Protein AF-A0AAV0EYS1-F1 (afdb_monomer_lite)

Structure (mmCIF, N/CA/C/O backbone):
data_AF-A0AAV0EYS1-F1
#
_entry.id   AF-A0AAV0EYS1-F1
#
loop_
_atom_site.group_PDB
_atom_site.id
_atom_site.type_symbol
_atom_site.label_atom_id
_atom_site.label_alt_id
_atom_site.label_comp_id
_atom_site.label_asym_id
_atom_site.label_entity_id
_atom_site.label_seq_id
_atom_site.pdbx_PDB_ins_code
_atom_site.Cartn_x
_atom_site.Cartn_y
_atom_site.Cartn_z
_atom_site.occupancy
_atom_site.B_iso_or_equiv
_atom_site.auth_seq_id
_atom_site.auth_comp_id
_atom_site.auth_asym_id
_atom_site.auth_atom_id
_atom_site.pdbx_PDB_model_num
ATOM 1 N N . MET A 1 1 ? 25.499 19.564 -16.207 1.00 37.22 1 MET A N 1
ATOM 2 C CA . MET A 1 1 ? 24.526 19.345 -15.116 1.00 37.22 1 MET A CA 1
ATOM 3 C C . MET A 1 1 ? 23.401 18.471 -15.652 1.00 37.22 1 MET A C 1
ATOM 5 O O . MET A 1 1 ? 22.593 18.957 -16.432 1.00 37.22 1 MET A O 1
ATOM 9 N N . SER A 1 2 ? 23.394 17.173 -15.346 1.00 47.28 2 SER A N 1
ATOM 10 C CA . SER A 1 2 ? 22.301 16.283 -15.751 1.00 47.28 2 SER A CA 1
ATOM 11 C C . SER A 1 2 ? 21.090 16.551 -14.855 1.00 47.28 2 SER A C 1
ATOM 13 O O . SER A 1 2 ? 21.107 16.285 -13.656 1.00 47.28 2 SER A O 1
ATOM 15 N N . SER A 1 3 ? 20.037 17.132 -15.429 1.00 49.97 3 SER A N 1
ATOM 16 C CA . SER A 1 3 ? 18.752 17.270 -14.746 1.00 49.97 3 SER A CA 1
ATOM 17 C C . SER A 1 3 ? 18.149 15.876 -14.585 1.00 49.97 3 SER A C 1
ATOM 19 O O . SER A 1 3 ? 17.716 15.258 -15.560 1.00 49.97 3 SER A O 1
ATOM 21 N N . GLN A 1 4 ? 18.178 15.343 -13.365 1.00 56.84 4 GLN A N 1
ATOM 22 C CA . GLN A 1 4 ? 17.524 14.082 -13.042 1.00 56.84 4 GLN A CA 1
ATOM 23 C C . GLN A 1 4 ? 16.011 14.311 -13.147 1.00 56.84 4 GLN A C 1
ATOM 25 O O . GLN A 1 4 ? 15.393 14.883 -12.247 1.00 56.84 4 GLN A O 1
ATOM 30 N N . LYS A 1 5 ? 15.419 13.927 -14.288 1.00 56.38 5 LYS A N 1
ATOM 31 C CA . LYS A 1 5 ? 13.968 13.992 -14.506 1.00 56.38 5 LYS A CA 1
ATOM 32 C C . LYS A 1 5 ? 13.283 13.265 -13.351 1.00 56.38 5 LYS A C 1
ATOM 34 O O . LYS A 1 5 ? 13.460 12.060 -13.178 1.00 56.38 5 LYS A O 1
ATOM 39 N N . ARG A 1 6 ? 12.509 14.001 -12.548 1.00 62.94 6 ARG A N 1
ATOM 40 C CA . ARG A 1 6 ? 11.627 13.399 -11.544 1.00 62.94 6 ARG A CA 1
ATOM 41 C C . ARG A 1 6 ? 10.667 12.467 -12.284 1.00 62.94 6 ARG A C 1
ATOM 43 O O . ARG A 1 6 ? 10.071 12.872 -13.281 1.00 62.94 6 ARG A O 1
ATOM 50 N N . GLY A 1 7 ? 10.570 11.218 -11.833 1.00 65.00 7 GLY A N 1
ATOM 51 C CA . GLY A 1 7 ? 9.620 10.264 -12.401 1.00 65.00 7 GLY A CA 1
ATOM 52 C C . GLY A 1 7 ? 8.186 10.784 -12.281 1.00 65.00 7 GLY A C 1
ATOM 53 O O . GLY A 1 7 ? 7.882 11.547 -11.364 1.00 65.00 7 GLY A O 1
ATOM 54 N N . SER A 1 8 ? 7.312 10.368 -13.202 1.00 78.75 8 SER A N 1
ATOM 55 C CA . SER A 1 8 ? 5.878 10.685 -13.146 1.00 78.75 8 SER A CA 1
ATOM 56 C C . SER A 1 8 ? 5.267 10.253 -11.805 1.00 78.75 8 SER A C 1
ATOM 58 O O . SER A 1 8 ? 5.756 9.315 -11.169 1.00 78.75 8 SER A O 1
ATOM 60 N N . ASN A 1 9 ? 4.184 10.894 -11.365 1.00 89.62 9 ASN A N 1
ATOM 61 C CA . ASN A 1 9 ? 3.463 10.443 -10.173 1.00 89.62 9 ASN A CA 1
ATOM 62 C C . ASN A 1 9 ? 2.926 9.018 -10.369 1.00 89.62 9 ASN A C 1
ATOM 64 O O . ASN A 1 9 ? 2.643 8.601 -11.488 1.00 89.62 9 ASN A O 1
ATOM 68 N N . TRP A 1 10 ? 2.823 8.263 -9.277 1.00 93.56 10 TRP A N 1
ATOM 69 C CA . TRP A 1 10 ? 2.205 6.937 -9.278 1.00 93.56 10 TRP A CA 1
ATOM 70 C C . TRP A 1 10 ? 0.688 7.066 -9.356 1.00 93.56 10 TRP A C 1
ATOM 72 O O . TRP A 1 10 ? 0.090 7.823 -8.586 1.00 93.56 10 TRP A O 1
ATOM 82 N N . SER A 1 11 ? 0.081 6.328 -10.277 1.00 93.69 11 SER A N 1
ATOM 83 C CA . SER A 1 11 ? -1.367 6.251 -10.439 1.00 93.69 11 SER A CA 1
ATOM 84 C C . SER A 1 11 ? -1.988 5.132 -9.599 1.00 93.69 11 SER A C 1
ATOM 86 O O . SER A 1 11 ? -1.318 4.193 -9.168 1.00 93.69 11 SER A O 1
ATOM 88 N N . TYR A 1 12 ? -3.307 5.212 -9.421 1.00 94.81 12 TYR A N 1
ATOM 89 C CA . TYR A 1 12 ? -4.105 4.165 -8.784 1.00 94.81 12 TYR A CA 1
ATOM 90 C C . TYR A 1 12 ? -3.887 2.789 -9.438 1.00 94.81 12 TYR A C 1
ATOM 92 O O . TYR A 1 12 ? -3.614 1.810 -8.749 1.00 94.81 12 TYR A O 1
ATOM 100 N N . ASN A 1 13 ? -3.946 2.723 -10.774 1.00 94.75 13 ASN A N 1
ATOM 101 C CA . ASN A 1 13 ? -3.781 1.468 -11.510 1.00 94.75 13 ASN A CA 1
ATOM 102 C C . ASN A 1 13 ? -2.369 0.894 -11.363 1.00 94.75 13 ASN A C 1
ATOM 104 O O . ASN A 1 13 ? -2.217 -0.316 -11.222 1.00 94.75 13 ASN A O 1
ATOM 108 N N . GLU A 1 14 ? -1.337 1.742 -11.338 1.00 95.56 14 GLU A N 1
ATOM 109 C CA . GLU A 1 14 ? 0.029 1.271 -11.092 1.00 95.56 14 GLU A CA 1
ATOM 110 C C . GLU A 1 14 ? 0.174 0.641 -9.706 1.00 95.56 14 GLU A C 1
ATOM 112 O O . GLU A 1 14 ? 0.779 -0.422 -9.589 1.00 95.56 14 GLU A O 1
ATOM 117 N N . ASP A 1 15 ? -0.408 1.245 -8.668 1.00 96.38 15 ASP A N 1
ATOM 118 C CA . ASP A 1 15 ? -0.397 0.658 -7.327 1.00 96.38 15 ASP A CA 1
ATOM 119 C C . ASP A 1 15 ? -1.140 -0.690 -7.300 1.00 96.38 15 ASP A C 1
ATOM 121 O O . ASP A 1 15 ? -0.654 -1.648 -6.702 1.00 96.38 15 ASP A O 1
ATOM 125 N N . VAL A 1 16 ? -2.284 -0.798 -7.991 1.00 96.06 16 VAL A N 1
ATOM 126 C CA . VAL A 1 16 ? -3.034 -2.060 -8.125 1.00 96.06 16 VAL A CA 1
ATOM 127 C C . VAL A 1 16 ? -2.189 -3.134 -8.814 1.00 96.06 16 VAL A C 1
ATOM 129 O O . VAL A 1 16 ? -2.105 -4.264 -8.325 1.00 96.06 16 VAL A O 1
ATOM 132 N N . PHE A 1 17 ? -1.539 -2.814 -9.934 1.00 96.19 17 PHE A N 1
ATOM 133 C CA . PHE A 1 17 ? -0.673 -3.765 -10.635 1.00 96.19 17 PHE A CA 1
ATOM 134 C C . PHE A 1 17 ? 0.530 -4.166 -9.791 1.00 96.19 17 PHE A C 1
ATOM 136 O O . PHE A 1 17 ? 0.890 -5.345 -9.772 1.00 96.19 17 PHE A O 1
ATOM 143 N N . LEU A 1 18 ? 1.118 -3.221 -9.062 1.00 96.56 18 LEU A N 1
ATOM 144 C CA . LEU A 1 18 ? 2.235 -3.468 -8.163 1.00 96.56 18 LEU A CA 1
ATOM 145 C C . LEU A 1 18 ? 1.839 -4.417 -7.027 1.00 96.56 18 LEU A C 1
ATOM 147 O O . LEU A 1 18 ? 2.477 -5.455 -6.862 1.00 96.56 18 LEU A O 1
ATOM 151 N N . CYS A 1 19 ? 0.765 -4.121 -6.292 1.00 96.88 19 CYS A N 1
ATOM 152 C CA . CYS A 1 19 ? 0.293 -4.972 -5.199 1.00 96.88 19 CYS A CA 1
ATOM 153 C C . CYS A 1 19 ? -0.050 -6.384 -5.684 1.00 96.88 19 CYS A C 1
ATOM 155 O O . CYS A 1 19 ? 0.408 -7.357 -5.091 1.00 96.88 19 CYS A O 1
ATOM 157 N N . ASN A 1 20 ? -0.769 -6.511 -6.803 1.00 95.50 20 ASN A N 1
ATOM 158 C CA . ASN A 1 20 ? -1.086 -7.820 -7.378 1.00 95.50 20 ASN A CA 1
ATOM 159 C C . ASN A 1 20 ? 0.166 -8.591 -7.808 1.00 95.50 20 ASN A C 1
ATOM 161 O O . ASN A 1 20 ? 0.233 -9.806 -7.631 1.00 95.50 20 ASN A O 1
ATOM 165 N N . SER A 1 21 ? 1.153 -7.908 -8.392 1.00 95.00 21 SER A N 1
ATOM 166 C CA . SER A 1 21 ? 2.406 -8.543 -8.812 1.00 95.00 21 SER A CA 1
ATOM 167 C C . SER A 1 21 ? 3.200 -9.034 -7.607 1.00 95.00 21 SER A C 1
ATOM 169 O O . SER A 1 21 ? 3.672 -10.166 -7.609 1.00 95.00 21 SER A O 1
ATOM 171 N N . TRP A 1 22 ? 3.284 -8.225 -6.550 1.00 94.81 22 TRP A N 1
ATOM 172 C CA . TRP A 1 22 ? 3.935 -8.624 -5.308 1.00 94.81 22 TRP A CA 1
ATOM 173 C C . TRP A 1 22 ? 3.258 -9.842 -4.670 1.00 94.81 22 TRP A C 1
ATOM 175 O O . TRP A 1 22 ? 3.954 -10.791 -4.327 1.00 94.81 22 TRP A O 1
ATOM 185 N N . VAL A 1 23 ? 1.921 -9.853 -4.568 1.00 93.75 23 VAL A N 1
ATOM 186 C CA . VAL A 1 23 ? 1.161 -10.991 -4.013 1.00 93.75 23 VAL A CA 1
ATOM 187 C C . VAL A 1 23 ? 1.372 -12.253 -4.848 1.00 93.75 23 VAL A C 1
ATOM 189 O O . VAL A 1 23 ? 1.685 -13.301 -4.297 1.00 93.75 23 VAL A O 1
ATOM 192 N N . SER A 1 24 ? 1.306 -12.145 -6.180 1.00 91.94 24 SER A N 1
ATOM 193 C CA . SER A 1 24 ? 1.508 -13.296 -7.074 1.00 91.94 24 SER A CA 1
ATOM 194 C C . SER A 1 24 ? 2.880 -13.950 -6.859 1.00 91.94 24 SER A C 1
ATOM 196 O O . SER A 1 24 ? 2.977 -15.168 -6.764 1.00 91.94 24 SER A O 1
ATOM 198 N N . ILE A 1 25 ? 3.945 -13.144 -6.750 1.00 90.88 25 ILE A N 1
ATOM 199 C CA . ILE A 1 25 ? 5.309 -13.655 -6.542 1.00 90.88 25 ILE A CA 1
ATOM 200 C C . ILE A 1 25 ? 5.537 -14.112 -5.096 1.00 90.88 25 ILE A C 1
ATOM 202 O O . ILE A 1 25 ? 6.323 -15.030 -4.865 1.00 90.88 25 ILE A O 1
ATOM 206 N N . SER A 1 26 ? 4.886 -13.487 -4.110 1.00 87.56 26 SER A N 1
ATOM 207 C CA . SER A 1 26 ? 5.031 -13.886 -2.708 1.00 87.56 26 SER A CA 1
ATOM 208 C C . SER A 1 26 ? 4.326 -15.209 -2.417 1.00 87.56 26 SER A C 1
ATOM 210 O O . SER A 1 26 ? 4.817 -15.981 -1.594 1.00 87.56 26 SER A O 1
ATOM 212 N N . GLU A 1 27 ? 3.214 -15.502 -3.091 1.00 86.06 27 GLU A N 1
ATOM 213 C CA . GLU A 1 27 ? 2.444 -16.740 -2.938 1.00 86.06 27 GLU A CA 1
ATOM 214 C C . GLU A 1 27 ? 2.974 -17.897 -3.786 1.00 86.06 27 GLU A C 1
ATOM 216 O O . GLU A 1 27 ? 2.791 -19.048 -3.389 1.00 86.06 27 GLU A O 1
ATOM 221 N N . ASP A 1 28 ? 3.692 -17.607 -4.874 1.00 81.94 28 ASP A N 1
ATOM 222 C CA . ASP A 1 28 ? 4.351 -18.612 -5.706 1.00 81.94 28 ASP A CA 1
ATOM 223 C C . ASP A 1 28 ? 5.242 -19.540 -4.850 1.00 81.94 28 ASP A C 1
ATOM 225 O O . ASP A 1 28 ? 6.195 -19.119 -4.191 1.00 81.94 28 ASP A O 1
ATOM 229 N N . GLY A 1 29 ? 4.904 -20.831 -4.821 1.00 62.78 29 GLY A N 1
ATOM 230 C CA . GLY A 1 29 ? 5.622 -21.864 -4.069 1.00 62.78 29 GLY A CA 1
ATOM 231 C C . GLY A 1 29 ? 7.017 -22.169 -4.624 1.00 62.78 29 GLY A C 1
ATOM 232 O O . GLY A 1 29 ? 7.794 -22.861 -3.969 1.00 62.78 29 GLY A O 1
ATOM 233 N N . ALA A 1 30 ? 7.373 -21.623 -5.793 1.00 56.94 30 ALA A N 1
ATOM 234 C CA . ALA A 1 30 ? 8.686 -21.798 -6.407 1.00 56.94 30 ALA A CA 1
ATOM 235 C C . ALA A 1 30 ? 9.837 -21.092 -5.655 1.00 56.94 30 ALA A C 1
ATOM 237 O O . ALA A 1 30 ? 11.003 -21.288 -5.997 1.00 56.94 30 ALA A O 1
ATOM 238 N N . VAL A 1 31 ? 9.561 -20.318 -4.593 1.00 54.53 31 VAL A N 1
ATOM 239 C CA . VAL A 1 31 ? 10.592 -19.673 -3.738 1.00 54.53 31 VAL A CA 1
ATOM 240 C C . VAL A 1 31 ? 11.303 -20.668 -2.798 1.00 54.53 31 VAL A C 1
ATOM 242 O O . VAL A 1 31 ? 11.966 -20.276 -1.845 1.00 54.53 31 VAL A O 1
ATOM 245 N N . GLY A 1 32 ? 11.199 -21.974 -3.051 1.00 48.72 32 GLY A N 1
ATOM 246 C CA . GLY A 1 32 ? 11.837 -22.994 -2.223 1.00 48.72 32 GLY A CA 1
ATOM 247 C C . GLY A 1 32 ? 13.355 -23.118 -2.382 1.00 48.72 32 GLY A C 1
ATOM 248 O O . GLY A 1 32 ? 13.986 -23.631 -1.466 1.00 48.72 32 GLY A O 1
ATOM 249 N N . ILE A 1 33 ? 13.961 -22.727 -3.515 1.00 53.56 33 ILE A N 1
ATOM 250 C CA . ILE A 1 33 ? 15.333 -23.202 -3.811 1.00 53.56 33 ILE A CA 1
ATOM 251 C C . ILE A 1 33 ? 16.299 -22.149 -4.359 1.00 53.56 33 ILE A C 1
ATOM 253 O O . ILE A 1 33 ? 17.504 -22.378 -4.287 1.00 53.56 33 ILE A O 1
ATOM 257 N N . ASN A 1 34 ? 15.875 -20.982 -4.860 1.00 47.09 34 ASN A N 1
ATOM 258 C CA . ASN A 1 34 ? 16.885 -20.082 -5.417 1.00 47.09 34 ASN A CA 1
ATOM 259 C C . ASN A 1 34 ? 16.573 -18.583 -5.360 1.00 47.09 34 ASN A C 1
ATOM 261 O O . ASN A 1 34 ? 15.579 -18.115 -5.910 1.00 47.09 34 ASN A O 1
ATOM 265 N N . GLN A 1 35 ? 17.571 -17.883 -4.810 1.00 51.72 35 GLN A N 1
ATOM 266 C CA . GLN A 1 35 ? 18.026 -16.521 -5.098 1.00 51.72 35 GLN A CA 1
ATOM 267 C C . GLN A 1 35 ? 17.660 -15.408 -4.101 1.00 51.72 35 GLN A C 1
ATOM 269 O O . GLN A 1 35 ? 16.533 -15.243 -3.645 1.00 51.72 35 GLN A O 1
ATOM 274 N N . ALA A 1 36 ? 18.696 -14.617 -3.798 1.00 61.62 36 ALA A N 1
ATOM 275 C CA . ALA A 1 36 ? 18.712 -13.427 -2.955 1.00 61.62 36 ALA A CA 1
ATOM 276 C C . ALA A 1 36 ? 17.563 -12.449 -3.266 1.00 61.62 36 ALA A C 1
ATOM 278 O O . ALA A 1 36 ? 17.008 -12.467 -4.364 1.00 61.62 36 ALA A O 1
ATOM 279 N N . GLY A 1 37 ? 17.242 -11.546 -2.329 1.00 62.06 37 GLY A N 1
ATOM 280 C CA . GLY A 1 37 ? 16.153 -10.561 -2.466 1.00 62.06 37 GLY A CA 1
ATOM 281 C C . GLY A 1 37 ? 16.178 -9.725 -3.759 1.00 62.06 37 GLY A C 1
ATOM 282 O O . GLY A 1 37 ? 15.129 -9.265 -4.208 1.00 62.06 37 GLY A O 1
ATOM 283 N N . ASP A 1 38 ? 17.341 -9.610 -4.405 1.00 68.06 38 ASP A N 1
ATOM 284 C CA . ASP A 1 38 ? 17.518 -9.003 -5.729 1.00 68.06 38 ASP A CA 1
ATOM 285 C C . ASP A 1 38 ? 16.706 -9.718 -6.835 1.00 68.06 38 ASP A C 1
ATOM 287 O O . ASP A 1 38 ? 16.088 -9.073 -7.687 1.00 68.06 38 ASP A O 1
ATOM 291 N N . SER A 1 39 ? 16.599 -11.049 -6.761 1.00 81.81 39 SER A N 1
ATOM 292 C CA . SER A 1 39 ? 15.798 -11.875 -7.677 1.00 81.81 39 SER A CA 1
ATOM 293 C C . SER A 1 39 ? 14.292 -11.733 -7.452 1.00 81.81 39 SER A C 1
ATOM 295 O O . SER A 1 39 ? 13.513 -11.752 -8.408 1.00 81.81 39 SER A O 1
ATOM 297 N N . PHE A 1 40 ? 13.859 -11.556 -6.197 1.00 88.25 40 PHE A N 1
ATOM 298 C CA . PHE A 1 40 ? 12.447 -11.399 -5.857 1.00 88.25 40 PHE A CA 1
ATOM 299 C C . PHE A 1 40 ? 11.895 -10.121 -6.485 1.00 88.25 40 PHE A C 1
ATOM 301 O O . PHE A 1 40 ? 10.928 -10.169 -7.246 1.00 88.25 40 PHE A O 1
ATOM 308 N N . TRP A 1 41 ? 12.556 -8.987 -6.239 1.00 92.31 41 TRP A N 1
ATOM 309 C CA . TRP A 1 41 ? 12.134 -7.707 -6.804 1.00 92.31 41 TRP A CA 1
ATOM 310 C C . TRP A 1 41 ? 12.269 -7.656 -8.320 1.00 92.31 41 TRP A C 1
ATOM 312 O O . TRP A 1 41 ? 11.455 -7.002 -8.968 1.00 92.31 41 TRP A O 1
ATOM 322 N N . SER A 1 42 ? 13.218 -8.395 -8.899 1.00 91.56 42 SER A N 1
ATOM 323 C CA . SER A 1 42 ? 13.309 -8.556 -10.354 1.00 91.56 42 SER A CA 1
ATOM 324 C C . SER A 1 42 ? 12.075 -9.263 -10.930 1.00 91.56 42 SER A C 1
ATOM 326 O O . SER A 1 42 ? 11.504 -8.789 -11.910 1.00 91.56 42 SER A O 1
ATOM 328 N N . ARG A 1 43 ? 11.582 -10.333 -10.287 1.00 92.00 43 ARG A N 1
ATOM 329 C CA . ARG A 1 43 ? 10.338 -11.010 -10.704 1.00 92.00 43 ARG A CA 1
ATOM 330 C C . ARG A 1 43 ? 9.099 -10.135 -10.515 1.00 92.00 43 ARG A C 1
ATOM 332 O O . ARG A 1 43 ? 8.257 -10.077 -11.410 1.00 92.00 43 ARG A O 1
ATOM 339 N N . VAL A 1 44 ? 9.000 -9.422 -9.390 1.00 93.62 44 VAL A N 1
ATOM 340 C CA . VAL A 1 44 ? 7.895 -8.475 -9.142 1.00 93.62 44 VAL A CA 1
ATOM 341 C C . VAL A 1 44 ? 7.891 -7.362 -10.187 1.00 93.62 44 VAL A C 1
ATOM 343 O O . VAL A 1 44 ? 6.837 -7.044 -10.733 1.00 93.62 44 VAL A O 1
ATOM 346 N N . HIS A 1 45 ? 9.057 -6.789 -10.493 1.00 94.56 45 HIS A N 1
ATOM 347 C CA . HIS A 1 45 ? 9.211 -5.743 -11.504 1.00 94.56 45 HIS A CA 1
ATOM 348 C C . HIS A 1 45 ? 8.849 -6.238 -12.905 1.00 94.56 45 HIS A C 1
ATOM 350 O O . HIS A 1 45 ? 8.092 -5.564 -13.597 1.00 94.56 45 HIS A O 1
ATOM 356 N N . MET A 1 46 ? 9.300 -7.432 -13.294 1.00 92.69 46 MET A N 1
ATOM 357 C CA . MET A 1 46 ? 8.948 -8.044 -14.578 1.00 92.69 46 MET A CA 1
ATOM 358 C C . MET A 1 46 ? 7.429 -8.218 -14.728 1.00 92.69 46 MET A C 1
ATOM 360 O O . MET A 1 46 ? 6.854 -7.790 -15.730 1.00 92.69 46 MET A O 1
ATOM 364 N N . LEU A 1 47 ? 6.765 -8.784 -13.713 1.00 93.69 47 LEU A N 1
ATOM 365 C CA . LEU A 1 47 ? 5.313 -8.981 -13.725 1.00 93.69 47 LEU A CA 1
ATOM 366 C C . LEU A 1 47 ? 4.547 -7.648 -13.696 1.00 93.69 47 LEU A C 1
ATOM 368 O O . LEU A 1 47 ? 3.532 -7.499 -14.377 1.00 93.69 47 LEU A O 1
ATOM 372 N N . PHE A 1 48 ? 5.056 -6.655 -12.961 1.00 95.00 48 PHE A N 1
ATOM 373 C CA . PHE A 1 48 ? 4.516 -5.297 -12.967 1.00 95.00 48 PHE A CA 1
ATOM 374 C C . PHE A 1 48 ? 4.588 -4.677 -14.365 1.00 95.00 48 PHE A C 1
ATOM 376 O O . PHE A 1 48 ? 3.576 -4.184 -14.852 1.00 95.00 48 PHE A O 1
ATOM 383 N N . CYS A 1 49 ? 5.745 -4.731 -15.031 1.00 92.62 49 CYS A N 1
ATOM 384 C CA . CYS A 1 49 ? 5.933 -4.172 -16.371 1.00 92.62 49 CYS A CA 1
ATOM 385 C C . CYS A 1 49 ? 5.001 -4.826 -17.398 1.00 92.62 49 CYS A C 1
ATOM 387 O O . CYS A 1 49 ? 4.401 -4.122 -18.209 1.00 92.62 49 CYS A O 1
ATOM 389 N N . GLN A 1 50 ? 4.814 -6.148 -17.314 1.00 91.25 50 GLN A N 1
ATOM 390 C CA . GLN A 1 50 ? 3.883 -6.883 -18.172 1.00 91.25 50 GLN A CA 1
ATOM 391 C C . GLN A 1 50 ? 2.436 -6.386 -18.019 1.00 91.25 50 GLN A C 1
ATOM 393 O O . GLN A 1 50 ? 1.717 -6.266 -19.008 1.00 91.25 50 GLN A O 1
ATOM 398 N N . LYS A 1 51 ? 2.005 -6.083 -16.788 1.00 88.62 51 LYS A N 1
ATOM 399 C CA . LYS A 1 51 ? 0.641 -5.610 -16.495 1.00 88.62 51 LYS A CA 1
ATOM 400 C C . LYS A 1 51 ? 0.456 -4.117 -16.761 1.00 88.62 51 LYS A C 1
ATOM 402 O O . LYS A 1 51 ? -0.601 -3.708 -17.229 1.00 88.62 51 LYS A O 1
ATOM 407 N N . ALA A 1 52 ? 1.467 -3.305 -16.459 1.00 85.50 52 ALA A N 1
ATOM 408 C CA . ALA A 1 52 ? 1.406 -1.858 -16.604 1.00 85.50 52 ALA A CA 1
ATOM 409 C C . ALA A 1 52 ? 1.422 -1.425 -18.076 1.00 85.50 52 ALA A C 1
ATOM 411 O O . ALA A 1 52 ? 0.783 -0.423 -18.375 1.00 85.50 52 ALA A O 1
ATOM 412 N N . ASN A 1 53 ? 2.108 -2.180 -18.953 1.00 74.31 53 ASN A N 1
ATOM 413 C CA . ASN A 1 53 ? 2.220 -2.114 -20.428 1.00 74.31 53 ASN A CA 1
ATOM 414 C C . ASN A 1 53 ? 2.564 -0.748 -21.079 1.00 74.31 53 ASN A C 1
ATOM 416 O O . ASN A 1 53 ? 3.146 -0.706 -22.155 1.00 74.31 53 ASN A O 1
ATOM 420 N N . THR A 1 54 ? 2.249 0.380 -20.448 1.00 72.44 54 THR A N 1
ATOM 421 C CA . THR A 1 54 ? 2.414 1.747 -20.958 1.00 72.44 54 THR A CA 1
ATOM 422 C C . THR A 1 54 ? 3.318 2.605 -20.075 1.00 72.44 54 THR A C 1
ATOM 424 O O . THR A 1 54 ? 3.786 3.653 -20.520 1.00 72.44 54 THR A O 1
ATOM 427 N N . VAL A 1 55 ? 3.599 2.179 -18.836 1.00 79.31 55 VAL A N 1
ATOM 428 C CA . VAL A 1 55 ? 4.410 2.950 -17.886 1.00 79.31 55 VAL A CA 1
ATOM 429 C C . VAL A 1 55 ? 5.734 2.257 -17.603 1.00 79.31 55 VAL A C 1
ATOM 431 O O . VAL A 1 55 ? 5.779 1.155 -17.060 1.00 79.31 55 VAL A O 1
ATOM 434 N N . VAL A 1 56 ? 6.830 2.945 -17.921 1.00 84.81 56 VAL A N 1
ATOM 435 C CA . VAL A 1 56 ? 8.186 2.481 -17.620 1.00 84.81 56 VAL A CA 1
ATOM 436 C C . VAL A 1 56 ? 8.586 2.966 -16.227 1.00 84.81 56 VAL A C 1
ATOM 438 O O . VAL A 1 56 ? 8.724 4.166 -15.981 1.00 84.81 56 VAL A O 1
ATOM 441 N N . ARG A 1 57 ? 8.793 2.025 -15.304 1.00 91.69 57 ARG A N 1
ATOM 442 C CA . ARG A 1 57 ? 9.356 2.267 -13.967 1.00 91.69 57 ARG A CA 1
ATOM 443 C C . ARG A 1 57 ? 10.639 1.468 -13.812 1.00 91.69 57 ARG A C 1
ATOM 445 O O . ARG A 1 57 ? 10.729 0.354 -14.320 1.00 91.69 57 ARG A O 1
ATOM 452 N N . THR A 1 58 ? 11.619 2.009 -13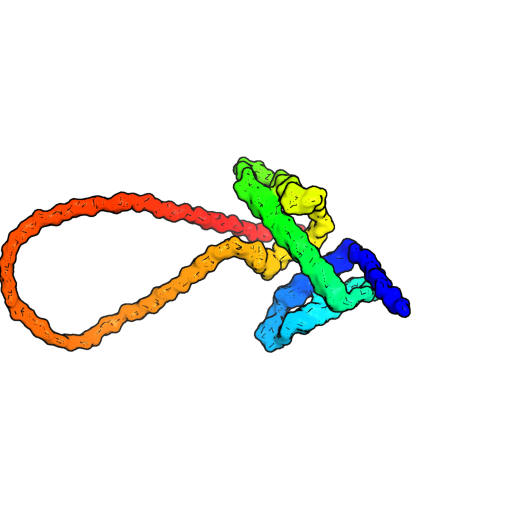.092 1.00 93.06 58 THR A N 1
ATOM 453 C CA . THR A 1 58 ? 12.783 1.213 -12.685 1.00 93.06 58 THR A CA 1
ATOM 454 C C . THR A 1 58 ? 12.386 0.243 -11.577 1.00 93.06 58 THR A C 1
ATOM 456 O O . THR A 1 58 ? 11.409 0.469 -10.853 1.00 93.06 58 THR A O 1
ATOM 459 N N . ARG A 1 59 ? 13.156 -0.830 -11.422 1.00 93.44 59 ARG A N 1
ATOM 460 C CA . ARG A 1 59 ? 12.951 -1.822 -10.365 1.00 93.44 59 ARG A CA 1
ATOM 461 C C . ARG A 1 59 ? 13.010 -1.185 -8.975 1.00 93.44 59 ARG A C 1
ATOM 463 O O . ARG A 1 59 ? 12.144 -1.435 -8.143 1.00 93.44 59 ARG A O 1
ATOM 470 N N . GLU A 1 60 ? 13.959 -0.277 -8.765 1.00 93.44 60 GLU A N 1
ATOM 471 C CA . GLU A 1 60 ? 14.157 0.451 -7.509 1.00 93.44 60 GLU A CA 1
ATOM 472 C C . GLU A 1 60 ? 12.965 1.369 -7.205 1.00 93.44 60 GLU A C 1
ATOM 474 O O . GLU A 1 60 ? 12.560 1.512 -6.050 1.00 93.44 60 GLU A O 1
ATOM 479 N N . ALA A 1 61 ? 12.359 1.972 -8.236 1.00 94.12 61 ALA A N 1
ATOM 480 C CA . ALA A 1 61 ? 11.157 2.782 -8.074 1.00 94.12 61 ALA A CA 1
ATOM 481 C C . ALA A 1 61 ? 9.953 1.922 -7.661 1.00 94.12 61 ALA A C 1
ATOM 483 O O . ALA A 1 61 ? 9.206 2.324 -6.769 1.00 94.12 61 ALA A O 1
ATOM 484 N N . VAL A 1 62 ? 9.786 0.746 -8.278 1.00 95.19 62 VAL A N 1
ATOM 485 C CA . VAL A 1 62 ? 8.736 -0.225 -7.929 1.00 95.19 62 VAL A CA 1
ATOM 486 C C . VAL A 1 62 ? 8.890 -0.708 -6.485 1.00 95.19 62 VAL A C 1
ATOM 488 O O . VAL A 1 62 ? 7.933 -0.648 -5.713 1.00 95.19 62 VAL A O 1
ATOM 491 N N . GLU A 1 63 ? 10.096 -1.114 -6.088 1.00 95.31 63 GLU A N 1
ATOM 492 C CA . GLU A 1 63 ? 10.380 -1.545 -4.717 1.00 95.31 63 GLU A CA 1
ATOM 493 C C . GLU A 1 63 ? 10.130 -0.418 -3.704 1.00 95.31 63 GLU A C 1
ATOM 495 O O . GLU A 1 63 ? 9.437 -0.610 -2.702 1.00 95.31 63 GLU A O 1
ATOM 500 N N . SER A 1 64 ? 10.664 0.778 -3.966 1.00 95.88 64 SER A N 1
ATOM 501 C CA . SER A 1 64 ? 10.487 1.945 -3.096 1.00 95.88 64 SER A CA 1
ATOM 502 C C . SER A 1 64 ? 9.009 2.302 -2.929 1.00 95.88 64 SER A C 1
ATOM 504 O O . SER A 1 64 ? 8.537 2.527 -1.811 1.00 95.88 64 SER A O 1
ATOM 506 N N . ARG A 1 65 ? 8.238 2.272 -4.024 1.00 96.62 65 ARG A N 1
ATOM 507 C CA . ARG A 1 65 ? 6.795 2.506 -3.976 1.00 96.62 65 ARG A CA 1
ATOM 508 C C . ARG A 1 65 ? 6.084 1.459 -3.132 1.00 96.62 65 ARG A C 1
ATOM 510 O O . ARG A 1 65 ? 5.270 1.832 -2.287 1.00 96.62 65 ARG A O 1
ATOM 517 N N . PHE A 1 66 ? 6.411 0.179 -3.311 1.00 96.81 66 PHE A N 1
ATOM 518 C CA . PHE A 1 66 ? 5.807 -0.879 -2.511 1.00 96.81 66 PHE A CA 1
ATOM 519 C C . PHE A 1 66 ? 6.117 -0.699 -1.025 1.00 96.81 66 PHE A C 1
ATOM 521 O O . PHE A 1 66 ? 5.208 -0.810 -0.213 1.00 96.81 66 PHE A O 1
ATOM 528 N N . LYS A 1 67 ? 7.354 -0.344 -0.646 1.00 96.06 67 LYS A N 1
ATOM 529 C CA . LYS A 1 67 ? 7.713 -0.070 0.761 1.00 96.06 67 LYS A CA 1
ATOM 530 C C . LYS A 1 67 ? 6.831 1.016 1.383 1.00 96.06 67 LYS A C 1
ATOM 532 O O . LYS A 1 67 ? 6.398 0.868 2.525 1.00 96.06 67 LYS A O 1
ATOM 537 N N . VAL A 1 68 ? 6.523 2.077 0.633 1.00 96.62 68 VAL A N 1
ATOM 538 C CA . VAL A 1 68 ? 5.611 3.142 1.083 1.00 96.62 68 VAL A CA 1
ATOM 539 C C . VAL A 1 68 ? 4.192 2.609 1.289 1.00 96.62 68 VAL A C 1
ATOM 541 O O . VAL A 1 68 ? 3.615 2.830 2.354 1.00 96.62 68 VAL A O 1
ATOM 544 N N . ILE A 1 69 ? 3.645 1.899 0.297 1.00 97.06 69 ILE A N 1
ATOM 545 C CA . ILE A 1 69 ? 2.302 1.302 0.367 1.00 97.06 69 ILE A CA 1
ATOM 546 C C . ILE A 1 69 ? 2.210 0.345 1.556 1.00 97.06 69 ILE A C 1
ATOM 548 O O . ILE A 1 69 ? 1.292 0.442 2.368 1.00 97.06 69 ILE A O 1
ATOM 552 N N . ASN A 1 70 ? 3.195 -0.541 1.675 1.00 95.56 70 ASN A N 1
ATOM 553 C CA . ASN A 1 70 ? 3.288 -1.555 2.708 1.00 95.56 70 ASN A CA 1
ATOM 554 C C . ASN A 1 70 ? 3.276 -0.927 4.101 1.00 95.56 70 ASN A C 1
ATOM 556 O O . ASN A 1 70 ? 2.436 -1.279 4.918 1.00 95.56 70 ASN A O 1
ATOM 560 N N . ASN A 1 71 ? 4.137 0.067 4.337 1.00 95.44 71 ASN A N 1
ATOM 561 C CA . ASN A 1 71 ? 4.182 0.783 5.608 1.00 95.44 71 ASN A CA 1
ATOM 562 C C . ASN A 1 71 ? 2.827 1.422 5.960 1.00 95.44 71 ASN A C 1
ATOM 564 O O . ASN A 1 71 ? 2.350 1.296 7.084 1.00 95.44 71 ASN A O 1
ATOM 568 N N . GLN A 1 72 ? 2.173 2.077 4.997 1.00 96.19 72 GLN A N 1
ATOM 569 C CA . GLN A 1 72 ? 0.856 2.679 5.218 1.00 96.19 72 GLN A CA 1
ATOM 570 C C . GLN A 1 72 ? -0.220 1.628 5.521 1.00 96.19 72 GLN A C 1
ATOM 572 O O . GLN A 1 72 ? -1.039 1.843 6.411 1.00 96.19 72 GLN A O 1
ATOM 577 N N . CYS A 1 73 ? -0.198 0.483 4.836 1.00 96.31 73 CYS A N 1
ATOM 578 C CA . CYS A 1 73 ? -1.120 -0.624 5.090 1.00 96.31 73 CYS A CA 1
ATOM 579 C C . CYS A 1 73 ? -0.874 -1.280 6.459 1.00 96.31 73 CYS A C 1
ATOM 581 O O . CYS A 1 73 ? -1.832 -1.627 7.145 1.00 96.31 73 CYS A O 1
ATOM 583 N N . SER A 1 74 ? 0.381 -1.413 6.899 1.00 94.94 74 SER A N 1
ATOM 584 C CA . SER A 1 74 ? 0.713 -1.923 8.236 1.00 94.94 74 SER A CA 1
ATOM 585 C C . SER A 1 74 ? 0.217 -0.986 9.342 1.00 94.94 74 SER A C 1
ATOM 587 O O . SER A 1 74 ? -0.350 -1.446 10.331 1.00 94.94 74 SER A O 1
ATOM 589 N N . LEU A 1 75 ? 0.369 0.330 9.165 1.00 95.62 75 LEU A N 1
ATOM 590 C CA . LEU A 1 75 ? -0.168 1.326 10.098 1.00 95.62 75 LEU A CA 1
ATOM 591 C C . LEU A 1 75 ? -1.699 1.273 10.148 1.00 95.62 75 LEU A C 1
ATOM 593 O O . LEU A 1 75 ? -2.282 1.252 11.230 1.00 95.62 75 LEU A O 1
ATOM 597 N N . TRP A 1 76 ? -2.343 1.170 8.984 1.00 96.31 76 TRP A N 1
ATOM 598 C CA . TRP A 1 76 ? -3.792 1.010 8.875 1.00 96.31 76 TRP A CA 1
ATOM 599 C C . TRP A 1 76 ? -4.298 -0.256 9.582 1.00 96.31 76 TRP A C 1
ATOM 601 O O . TRP A 1 76 ? -5.254 -0.189 10.357 1.00 96.31 76 TRP A O 1
ATOM 611 N N . LYS A 1 77 ? -3.605 -1.391 9.411 1.00 94.94 77 LYS A N 1
ATOM 612 C CA . LYS A 1 77 ? -3.879 -2.632 10.152 1.00 94.94 77 LYS A CA 1
ATOM 613 C C . LYS A 1 77 ? -3.827 -2.406 11.665 1.00 94.94 77 LYS A C 1
ATOM 615 O O . LYS A 1 77 ? -4.733 -2.835 12.377 1.00 94.94 77 LYS A O 1
ATOM 620 N N . GLY A 1 78 ? -2.808 -1.699 12.154 1.00 94.38 78 GLY A N 1
ATOM 621 C CA . GLY A 1 78 ? -2.685 -1.347 13.570 1.00 94.38 78 GLY A CA 1
ATOM 622 C C . GLY A 1 78 ? -3.858 -0.498 14.073 1.00 94.38 78 GLY A C 1
ATOM 623 O O . GLY A 1 78 ? -4.408 -0.768 15.141 1.00 94.38 78 GLY A O 1
ATOM 624 N N . SER A 1 79 ? -4.306 0.486 13.290 1.00 95.75 79 SER A N 1
ATOM 625 C CA . SER A 1 79 ? -5.487 1.296 13.621 1.00 95.75 79 SER A CA 1
ATOM 626 C C . SER A 1 79 ? -6.774 0.463 13.662 1.00 95.75 79 SER A C 1
ATOM 628 O O . SER A 1 79 ? -7.572 0.632 14.583 1.00 95.75 79 SER A O 1
ATOM 630 N N . LEU A 1 80 ? -6.955 -0.484 12.733 1.00 94.06 80 LEU A N 1
ATOM 631 C CA . LEU A 1 80 ? -8.077 -1.433 12.753 1.00 94.06 80 LEU A CA 1
ATOM 632 C C . LEU A 1 80 ? -8.048 -2.336 13.992 1.00 94.06 80 LEU A C 1
ATOM 634 O O . LEU A 1 80 ? -9.090 -2.586 14.598 1.00 94.06 80 LEU A O 1
ATOM 638 N N . GLN A 1 81 ? -6.873 -2.816 14.401 1.00 93.00 81 GLN A N 1
ATOM 639 C CA . GLN A 1 81 ? -6.723 -3.624 15.614 1.00 93.00 81 GLN A CA 1
ATOM 640 C C . GLN A 1 81 ? -7.087 -2.821 16.873 1.00 93.00 81 GLN A C 1
ATOM 642 O O . GLN A 1 81 ? -7.855 -3.306 17.703 1.00 93.00 81 GLN A O 1
ATOM 647 N N . LYS A 1 82 ? -6.613 -1.572 16.988 1.00 94.25 82 LYS A N 1
ATOM 648 C CA . LYS A 1 82 ? -6.975 -0.663 18.093 1.00 94.25 82 LYS A CA 1
ATOM 649 C C . LYS A 1 82 ? -8.474 -0.354 18.122 1.00 94.25 82 LYS A C 1
ATOM 651 O O . LYS A 1 82 ? -9.079 -0.371 19.195 1.00 94.25 82 LYS A O 1
ATOM 656 N N . ALA A 1 83 ? -9.076 -0.108 16.956 1.00 93.81 83 ALA A N 1
ATOM 657 C CA . ALA A 1 83 ? -10.510 0.129 16.836 1.00 93.81 83 ALA A CA 1
ATOM 658 C C . ALA A 1 83 ? -11.302 -1.081 17.347 1.00 93.81 83 ALA A C 1
ATOM 660 O O . ALA A 1 83 ? -12.134 -0.931 18.237 1.00 93.81 83 ALA A O 1
ATOM 661 N N . ASN A 1 84 ? -10.971 -2.285 16.870 1.00 91.00 84 ASN A N 1
ATOM 662 C CA . ASN A 1 84 ? -11.611 -3.527 17.312 1.00 91.00 84 ASN A CA 1
ATOM 663 C C . ASN A 1 84 ? -11.440 -3.784 18.817 1.00 91.00 84 ASN A C 1
ATOM 665 O O . ASN A 1 84 ? -12.387 -4.202 19.474 1.00 91.00 8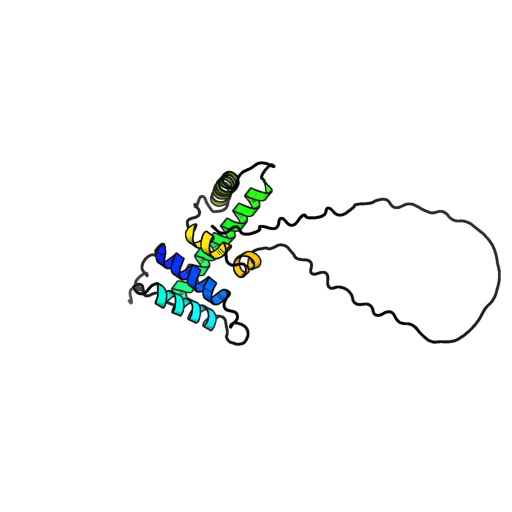4 ASN A O 1
ATOM 669 N N . ALA A 1 85 ? -10.262 -3.509 19.385 1.00 90.25 85 ALA A N 1
ATOM 670 C CA . ALA A 1 85 ? -10.000 -3.703 20.814 1.00 90.25 85 ALA A CA 1
ATOM 671 C C . ALA A 1 85 ? -10.812 -2.758 21.719 1.00 90.25 85 ALA A C 1
ATOM 673 O O . ALA A 1 85 ? -11.061 -3.074 22.881 1.00 90.25 85 ALA A O 1
ATOM 674 N N . THR A 1 86 ? -11.221 -1.603 21.192 1.00 85.44 86 THR A N 1
ATOM 675 C CA . THR A 1 86 ? -11.969 -0.577 21.937 1.00 85.44 86 THR A CA 1
ATOM 676 C C . THR A 1 86 ? -13.484 -0.733 21.773 1.00 85.44 86 THR A C 1
ATOM 678 O O . THR A 1 86 ? -14.263 -0.090 22.480 1.00 85.44 86 THR A O 1
ATOM 681 N N . GLN A 1 87 ? -13.935 -1.586 20.850 1.00 80.12 87 GLN A N 1
ATOM 682 C CA . GLN A 1 87 ? -15.354 -1.727 20.568 1.00 80.12 87 GLN A CA 1
ATOM 683 C C . GLN A 1 87 ? -16.118 -2.457 21.667 1.00 80.12 87 GLN A C 1
ATOM 685 O O . GLN A 1 87 ? -15.685 -3.469 22.217 1.00 80.12 87 GLN A O 1
ATOM 690 N N . ARG A 1 88 ? -17.323 -1.948 21.940 1.00 71.94 88 ARG A N 1
ATOM 691 C CA . ARG A 1 88 ? -18.315 -2.638 22.765 1.00 71.94 88 ARG A CA 1
ATOM 692 C C . ARG A 1 88 ? -19.113 -3.618 21.905 1.00 71.94 88 ARG A C 1
ATOM 694 O O . ARG A 1 88 ? -19.321 -3.384 20.712 1.00 71.94 88 ARG A O 1
ATOM 701 N N . SER A 1 89 ? -19.560 -4.710 22.525 1.00 69.75 89 SER A N 1
ATOM 702 C CA . SER A 1 89 ? -20.387 -5.742 21.894 1.00 69.75 89 SER A CA 1
ATOM 703 C C . SER A 1 89 ? -21.560 -5.115 21.128 1.00 69.75 89 SER A C 1
ATOM 705 O O . SER A 1 89 ? -22.319 -4.346 21.712 1.00 69.75 89 SER A O 1
ATOM 707 N N . GLY A 1 90 ? -21.704 -5.444 19.840 1.00 70.69 90 GLY A N 1
ATOM 708 C CA . GLY A 1 90 ? -22.792 -4.950 18.979 1.00 70.69 90 GLY A CA 1
ATOM 709 C C . GLY A 1 90 ? -22.399 -3.905 17.928 1.00 70.69 90 GLY A C 1
ATOM 710 O O . GLY A 1 90 ? -23.260 -3.478 17.167 1.00 70.69 90 GLY A O 1
ATOM 711 N N . SER A 1 91 ? -21.126 -3.510 17.850 1.00 73.62 91 SER A N 1
ATOM 712 C CA . SER A 1 91 ? -20.643 -2.599 16.801 1.00 73.62 91 SER A CA 1
ATOM 713 C C . SER A 1 91 ? -20.573 -3.302 15.436 1.00 73.62 91 SER A C 1
ATOM 715 O O . SER A 1 91 ? -20.180 -4.469 15.357 1.00 73.62 91 SER A O 1
ATOM 717 N N . ASN A 1 92 ? -20.946 -2.607 14.357 1.00 84.81 92 ASN A N 1
ATOM 718 C CA . ASN A 1 92 ? -20.874 -3.145 12.996 1.00 84.81 92 ASN A CA 1
ATOM 719 C C . ASN A 1 92 ? -19.507 -2.833 12.335 1.00 84.81 92 ASN A C 1
ATOM 721 O O . ASN A 1 92 ? -18.709 -2.043 12.843 1.00 84.81 92 ASN A O 1
ATOM 725 N N . LEU A 1 93 ? -19.214 -3.448 11.181 1.00 86.06 93 LEU A N 1
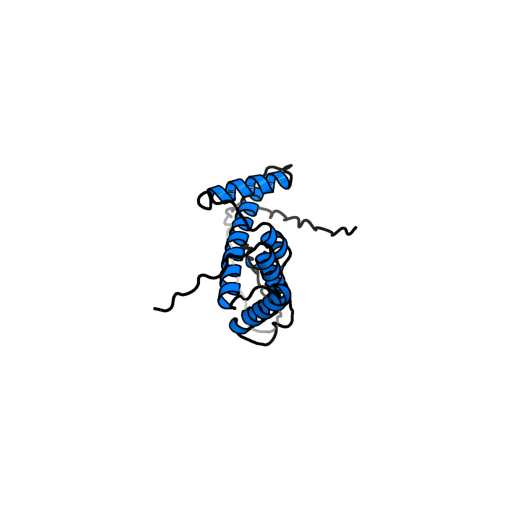ATOM 726 C CA . LEU A 1 93 ? -17.934 -3.262 10.470 1.00 86.06 93 LEU A CA 1
ATOM 727 C C . LEU A 1 93 ? -17.686 -1.806 10.023 1.00 86.06 93 LEU A C 1
ATOM 729 O O . LEU A 1 93 ? -16.539 -1.351 9.975 1.00 86.06 93 LEU A O 1
ATOM 733 N N . ILE A 1 94 ? -18.749 -1.068 9.699 1.00 89.25 94 ILE A N 1
ATOM 734 C CA . ILE A 1 94 ? -18.669 0.345 9.313 1.00 89.25 94 ILE A CA 1
ATOM 735 C C . ILE A 1 94 ? -18.202 1.166 10.518 1.00 89.25 94 ILE A C 1
ATOM 737 O O . ILE A 1 94 ? -17.285 1.975 10.376 1.00 89.25 94 ILE A O 1
ATOM 741 N N . ASP A 1 95 ? -18.725 0.882 11.712 1.00 90.44 95 ASP A N 1
ATOM 742 C CA . ASP A 1 95 ? -18.308 1.534 12.958 1.00 90.44 95 ASP A CA 1
ATOM 743 C C . ASP A 1 95 ? -16.823 1.275 13.253 1.00 90.44 95 ASP A C 1
ATOM 745 O O . ASP A 1 95 ? -16.094 2.199 13.622 1.00 90.44 95 ASP A O 1
ATOM 749 N N . VAL A 1 96 ? -16.344 0.039 13.033 1.00 91.12 96 VAL A N 1
ATOM 750 C CA . VAL A 1 96 ? -14.913 -0.308 13.185 1.00 91.12 96 VAL A CA 1
ATOM 751 C C . VAL A 1 96 ? -14.074 0.549 12.250 1.00 91.12 96 VAL A C 1
ATOM 753 O O . VAL A 1 96 ? -13.069 1.133 12.652 1.00 91.12 96 VAL A O 1
ATOM 756 N N . THR A 1 97 ? -14.492 0.622 10.988 1.00 92.75 97 THR A N 1
ATOM 757 C CA . THR A 1 97 ? -13.745 1.302 9.932 1.00 92.75 97 THR A CA 1
ATOM 758 C C . THR A 1 97 ? -13.689 2.804 10.186 1.00 92.75 97 THR A C 1
ATOM 760 O O . THR A 1 97 ? -12.632 3.411 10.027 1.00 92.75 97 THR A O 1
ATOM 763 N N . MET A 1 98 ? -14.793 3.414 10.625 1.00 93.44 98 MET A N 1
ATOM 764 C CA . MET A 1 98 ? -14.824 4.831 10.991 1.00 93.44 98 MET A CA 1
ATOM 765 C C . MET A 1 98 ? -13.920 5.120 12.190 1.00 93.44 98 MET A C 1
ATOM 767 O O . MET A 1 98 ? -13.100 6.034 12.123 1.00 93.44 98 MET A O 1
ATOM 771 N N . ALA A 1 99 ? -13.994 4.306 13.248 1.00 94.31 99 ALA A N 1
ATOM 772 C CA . ALA A 1 99 ? -13.111 4.445 14.402 1.00 94.31 99 ALA A CA 1
ATOM 773 C C . ALA A 1 99 ? -11.631 4.291 14.009 1.00 94.31 99 ALA A C 1
ATOM 775 O O . ALA A 1 99 ? -10.788 5.077 14.440 1.00 94.31 99 ALA A O 1
ATOM 776 N N . ALA A 1 100 ? -11.313 3.335 13.134 1.00 95.50 100 ALA A N 1
ATOM 777 C CA . ALA A 1 100 ? -9.961 3.135 12.627 1.00 95.50 100 ALA A CA 1
ATOM 778 C C . ALA A 1 100 ? -9.458 4.329 11.803 1.00 95.50 100 ALA A C 1
ATOM 780 O O . ALA A 1 100 ? -8.297 4.703 11.954 1.00 95.50 100 ALA A O 1
ATOM 781 N N . LYS A 1 101 ? -10.309 4.974 10.988 1.00 95.75 101 LYS A N 1
ATOM 782 C CA . LYS A 1 101 ? -9.957 6.220 10.274 1.00 95.75 101 LYS A CA 1
ATOM 783 C C . LYS A 1 101 ? -9.579 7.332 11.244 1.00 95.75 101 LYS A C 1
ATOM 785 O O . LYS A 1 101 ? -8.539 7.957 11.053 1.00 95.75 101 LYS A O 1
ATOM 790 N N . THR A 1 102 ? -10.368 7.531 12.298 1.00 95.75 102 THR A N 1
ATOM 791 C CA . THR A 1 102 ? -10.070 8.527 13.337 1.00 95.75 102 THR A CA 1
ATOM 792 C C . THR A 1 102 ? -8.747 8.223 14.038 1.00 95.75 102 THR A C 1
ATOM 794 O O . THR A 1 102 ? -7.891 9.097 14.142 1.00 95.75 102 THR A O 1
ATOM 797 N N . ILE A 1 103 ? -8.534 6.971 14.456 1.00 96.25 103 ILE A N 1
ATOM 798 C CA . ILE A 1 103 ? -7.281 6.544 15.097 1.00 96.25 103 ILE A CA 1
ATOM 799 C C . ILE A 1 103 ? -6.090 6.753 14.156 1.00 96.25 103 ILE A C 1
ATOM 801 O O . ILE A 1 103 ? -5.055 7.259 14.577 1.00 96.25 103 ILE A O 1
ATOM 805 N N . PHE A 1 104 ? -6.226 6.395 12.878 1.00 97.12 104 PHE A N 1
ATOM 806 C CA . PHE A 1 104 ? -5.154 6.545 11.901 1.00 97.12 104 PHE A CA 1
ATOM 807 C C . PHE A 1 104 ? -4.752 8.009 11.722 1.00 97.12 104 PHE A C 1
ATOM 809 O O . PHE A 1 104 ? -3.565 8.310 11.769 1.00 97.12 104 PHE A O 1
ATOM 816 N N . VAL A 1 105 ? -5.712 8.917 11.533 1.00 96.88 105 VAL A N 1
ATOM 817 C CA . VAL A 1 105 ? -5.436 10.353 11.354 1.00 96.88 105 VAL A CA 1
ATOM 818 C C . VAL A 1 105 ? -4.706 10.916 12.576 1.00 96.88 105 VAL A C 1
ATOM 820 O O . VAL A 1 105 ? -3.653 11.536 12.414 1.00 96.88 105 VAL A O 1
ATOM 823 N N . ASN A 1 106 ? -5.193 10.604 13.781 1.00 96.31 106 ASN A N 1
ATOM 824 C CA . ASN A 1 106 ? -4.583 11.045 15.037 1.00 96.31 106 ASN A CA 1
ATOM 825 C C . ASN A 1 106 ? -3.142 10.527 15.199 1.00 96.31 106 ASN A C 1
ATOM 827 O O . ASN A 1 106 ? -2.251 11.278 15.591 1.00 96.31 106 ASN A O 1
ATOM 831 N N . ASP A 1 107 ? -2.891 9.262 14.854 1.00 95.38 107 ASP A N 1
ATOM 832 C CA . ASP A 1 107 ? -1.570 8.640 14.993 1.00 95.38 107 ASP A CA 1
ATOM 833 C C . ASP A 1 107 ? -0.586 9.057 13.875 1.00 95.38 107 ASP A C 1
ATOM 835 O O . ASP A 1 107 ? 0.627 8.892 14.019 1.00 95.38 107 ASP A O 1
ATOM 839 N N . ASN A 1 108 ? -1.073 9.597 12.747 1.00 93.81 108 ASN A N 1
ATOM 840 C CA . ASN A 1 108 ? -0.282 9.813 11.527 1.00 93.81 108 ASN A CA 1
ATOM 841 C C . ASN A 1 108 ? -0.208 11.280 11.069 1.00 93.81 108 ASN A C 1
ATOM 843 O O . ASN A 1 108 ? -0.178 11.559 9.866 1.00 93.81 108 ASN A O 1
ATOM 847 N N . ARG A 1 109 ? -0.084 12.222 12.015 1.00 93.62 109 ARG A N 1
ATOM 848 C CA . ARG A 1 109 ? 0.100 13.668 11.742 1.00 93.62 109 ARG A CA 1
ATOM 849 C C . ARG A 1 109 ? -1.020 14.250 10.874 1.00 93.62 109 ARG A C 1
ATOM 851 O O . ARG A 1 109 ? -0.743 14.903 9.866 1.00 93.62 109 ARG A O 1
ATOM 858 N N . ASP A 1 110 ? -2.260 13.912 11.209 1.00 92.88 110 ASP A N 1
ATOM 859 C CA . ASP A 1 110 ? -3.470 14.365 10.520 1.00 92.88 110 ASP A CA 1
ATOM 860 C C . ASP A 1 110 ? -3.556 13.954 9.039 1.00 92.88 110 ASP A C 1
ATOM 862 O O . ASP A 1 110 ? -4.301 14.528 8.241 1.00 92.88 110 ASP A O 1
ATOM 866 N N . LYS A 1 111 ? -2.793 12.932 8.631 1.00 93.38 111 LYS A N 1
ATOM 867 C CA . LYS A 1 111 ? -2.840 12.399 7.267 1.00 93.38 111 LYS A CA 1
ATOM 868 C C . LYS A 1 111 ? -3.878 11.293 7.173 1.00 93.38 111 LYS A C 1
ATOM 870 O O . LYS A 1 111 ? -3.778 10.273 7.846 1.00 93.38 111 LYS A O 1
ATOM 875 N N . ALA A 1 112 ? -4.828 11.464 6.259 1.00 94.94 112 ALA A N 1
ATOM 876 C CA . ALA A 1 112 ? -5.751 10.401 5.892 1.00 94.94 112 ALA A CA 1
ATOM 877 C C . ALA A 1 112 ? -5.018 9.237 5.206 1.00 94.94 112 ALA A C 1
ATOM 879 O O . ALA A 1 112 ? -4.072 9.445 4.437 1.00 94.94 112 ALA A O 1
ATOM 880 N N . PHE A 1 113 ? -5.502 8.021 5.448 1.00 95.12 113 PHE A N 1
ATOM 881 C CA . PHE A 1 113 ? -5.114 6.843 4.683 1.00 95.12 113 PHE A CA 1
ATOM 882 C C . PHE A 1 113 ? -5.584 6.991 3.226 1.00 95.12 113 PHE A C 1
ATOM 884 O O . PHE A 1 113 ? -6.689 7.466 2.977 1.00 95.12 113 PHE A O 1
ATOM 891 N N . LYS A 1 114 ? -4.726 6.634 2.262 1.00 95.44 114 LYS A N 1
ATOM 892 C CA . LYS A 1 114 ? -4.974 6.838 0.816 1.00 95.44 114 LYS A CA 1
ATOM 893 C C . LYS A 1 114 ? -4.868 5.562 -0.019 1.00 95.44 114 LYS A C 1
ATOM 895 O O . LYS A 1 114 ? -4.959 5.626 -1.241 1.00 95.44 114 LYS A O 1
ATOM 900 N N . PHE A 1 115 ? -4.600 4.428 0.620 1.00 96.12 115 PHE A N 1
ATOM 901 C CA . PHE A 1 115 ? -4.245 3.178 -0.050 1.00 96.12 115 PHE A CA 1
ATOM 902 C C . PHE A 1 115 ? -5.313 2.100 0.155 1.00 96.12 115 PHE A C 1
ATOM 904 O O . PHE A 1 115 ? -4.981 0.931 0.341 1.00 96.12 115 PHE A O 1
ATOM 911 N N . ASP A 1 116 ? -6.597 2.482 0.113 1.00 95.81 116 ASP A N 1
ATOM 912 C CA . ASP A 1 116 ? -7.716 1.544 0.252 1.00 95.81 116 ASP A CA 1
ATOM 913 C C . ASP A 1 116 ? -7.611 0.391 -0.756 1.00 95.81 116 ASP A C 1
ATOM 915 O O . ASP A 1 116 ? -7.741 -0.769 -0.378 1.00 95.81 116 ASP A O 1
ATOM 919 N N . HIS A 1 117 ? -7.294 0.667 -2.022 1.00 96.25 117 HIS A N 1
ATOM 920 C CA . HIS A 1 117 ? -7.108 -0.363 -3.056 1.00 96.25 117 HIS A CA 1
ATOM 921 C C . HIS A 1 117 ? -6.007 -1.362 -2.720 1.00 96.25 117 HIS A C 1
ATOM 923 O O . HIS A 1 117 ? -6.205 -2.567 -2.854 1.00 96.25 117 HIS A O 1
ATOM 929 N N . ALA A 1 118 ? -4.858 -0.873 -2.260 1.00 96.62 118 ALA A N 1
ATOM 930 C CA . ALA A 1 118 ? -3.739 -1.729 -1.900 1.00 96.62 118 ALA A CA 1
ATOM 931 C C . ALA A 1 118 ? -4.056 -2.567 -0.658 1.00 96.62 118 ALA A C 1
ATOM 933 O O . ALA A 1 118 ? -3.731 -3.752 -0.629 1.00 96.62 118 ALA A O 1
ATOM 934 N N . TRP A 1 119 ? -4.73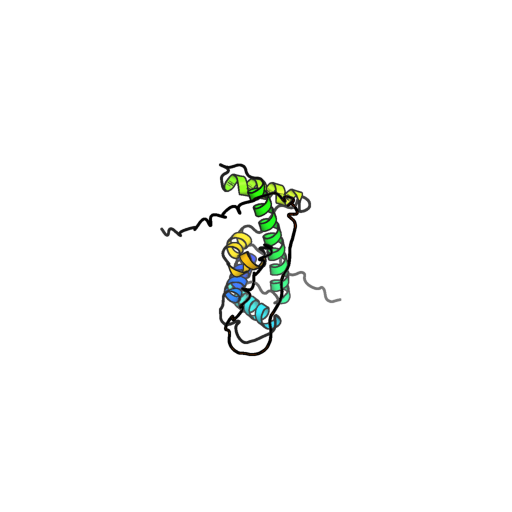7 -1.982 0.332 1.00 95.94 119 TRP A N 1
ATOM 935 C CA . TRP A 1 119 ? -5.191 -2.699 1.521 1.00 95.94 119 TRP A CA 1
ATOM 936 C C . TRP A 1 119 ? -6.085 -3.885 1.157 1.00 95.94 119 TRP A C 1
ATOM 938 O O . TRP A 1 119 ? -5.835 -4.990 1.634 1.00 95.94 119 TRP A O 1
ATOM 948 N N . HIS A 1 120 ? -7.068 -3.690 0.271 1.00 94.50 120 HIS A N 1
ATOM 949 C CA . HIS A 1 120 ? -7.975 -4.764 -0.145 1.00 94.50 120 HIS A CA 1
ATOM 950 C C . HIS A 1 120 ? -7.247 -5.946 -0.798 1.00 94.50 120 HIS A C 1
ATOM 952 O O . HIS A 1 120 ? -7.644 -7.088 -0.581 1.00 94.50 120 HIS A O 1
ATOM 958 N N . ILE A 1 121 ? -6.172 -5.680 -1.546 1.00 95.25 121 ILE A N 1
ATOM 959 C CA . ILE A 1 121 ? -5.346 -6.713 -2.184 1.00 95.25 121 ILE A CA 1
ATOM 960 C C . ILE A 1 121 ? -4.448 -7.402 -1.148 1.00 95.25 121 ILE A C 1
ATOM 962 O O . ILE A 1 121 ? -4.406 -8.627 -1.071 1.00 95.25 121 ILE A O 1
ATOM 966 N N . LEU A 1 122 ? -3.729 -6.624 -0.335 1.00 93.94 122 LEU A N 1
ATOM 967 C CA . LEU A 1 122 ? -2.721 -7.148 0.589 1.00 93.94 122 LEU A CA 1
ATOM 968 C C . LEU A 1 122 ? -3.331 -7.914 1.766 1.00 93.94 122 LEU A C 1
ATOM 970 O O . LEU A 1 122 ? -2.771 -8.929 2.173 1.00 93.94 122 LEU A O 1
ATOM 974 N N . GLN A 1 123 ? -4.484 -7.486 2.290 1.00 90.44 123 GLN A N 1
ATOM 975 C CA . GLN A 1 123 ? -5.133 -8.177 3.412 1.00 90.44 123 GLN A CA 1
ATOM 976 C C . GLN A 1 123 ? -5.618 -9.588 3.045 1.00 90.44 123 GLN A C 1
ATOM 978 O O . GLN A 1 123 ? -5.743 -10.436 3.924 1.00 90.44 123 GLN A O 1
ATOM 983 N N . ALA A 1 124 ? -5.892 -9.840 1.759 1.00 87.06 124 ALA A N 1
ATOM 984 C CA . ALA A 1 124 ? -6.298 -11.153 1.266 1.00 87.06 124 ALA A CA 1
ATOM 985 C C . ALA A 1 124 ? -5.114 -12.134 1.176 1.00 87.06 124 ALA A C 1
ATOM 987 O O . ALA A 1 124 ? -5.316 -13.346 1.221 1.00 87.06 124 ALA A O 1
ATOM 988 N N . CYS A 1 125 ? -3.881 -11.621 1.094 1.00 85.56 125 CYS A N 1
ATOM 989 C CA . CYS A 1 125 ? -2.671 -12.431 1.085 1.00 85.56 125 CYS A CA 1
ATOM 990 C C . CYS A 1 125 ? -2.337 -12.892 2.509 1.00 85.56 125 CYS A C 1
ATOM 992 O O . CYS A 1 125 ? -1.891 -12.106 3.352 1.00 85.56 125 CYS A O 1
ATOM 994 N N . LEU A 1 126 ? -2.505 -14.190 2.779 1.00 78.44 126 LEU A N 1
ATOM 995 C CA . LEU A 1 126 ? -2.286 -14.755 4.115 1.00 78.44 126 LEU A CA 1
ATOM 996 C C . LEU A 1 126 ? -0.847 -14.535 4.605 1.00 78.44 126 LEU A C 1
ATOM 998 O O . LEU A 1 126 ? -0.642 -14.209 5.775 1.00 78.44 126 LEU A O 1
ATOM 1002 N N . LYS A 1 127 ? 0.139 -14.660 3.704 1.00 79.94 127 LYS A N 1
ATOM 1003 C CA . LYS A 1 127 ? 1.557 -14.423 4.020 1.00 79.94 127 LYS A CA 1
ATOM 1004 C C . LYS A 1 127 ? 1.780 -12.997 4.514 1.00 79.94 127 LYS A C 1
ATOM 1006 O O . LYS A 1 127 ? 2.407 -12.806 5.552 1.00 79.94 127 LYS A O 1
ATOM 1011 N N . TRP A 1 128 ? 1.233 -12.011 3.805 1.00 86.06 128 TRP A N 1
ATOM 1012 C CA . TRP A 1 128 ? 1.334 -10.610 4.202 1.00 86.06 128 TRP A CA 1
ATOM 1013 C C . TRP A 1 128 ? 0.642 -10.372 5.543 1.00 86.06 128 TRP A C 1
ATOM 1015 O O . TRP A 1 128 ? 1.230 -9.807 6.461 1.00 86.06 128 TRP A O 1
ATOM 1025 N N . TYR A 1 129 ? -0.588 -10.868 5.690 1.00 82.19 129 TYR A N 1
ATOM 1026 C CA . TYR A 1 129 ? -1.371 -10.649 6.898 1.00 82.19 129 TYR A CA 1
ATOM 1027 C C . TYR A 1 129 ? -0.663 -11.190 8.153 1.00 82.19 129 TYR A C 1
ATOM 1029 O O . TYR A 1 129 ? -0.579 -10.475 9.153 1.00 82.19 129 TYR A O 1
ATOM 1037 N N . GLN A 1 130 ? -0.086 -12.396 8.077 1.00 79.69 130 GLN A N 1
ATOM 1038 C CA . GLN A 1 130 ? 0.630 -13.048 9.182 1.00 79.69 130 GLN A CA 1
ATOM 1039 C C . GLN A 1 130 ? 1.980 -12.400 9.509 1.00 79.69 130 GLN A C 1
ATOM 1041 O O . GLN A 1 130 ? 2.325 -12.280 10.681 1.00 79.69 130 GLN A O 1
ATOM 1046 N N . GLN A 1 131 ? 2.740 -11.951 8.504 1.00 69.81 131 GLN A N 1
ATOM 1047 C CA . GLN A 1 131 ? 4.048 -11.304 8.709 1.00 69.81 131 GLN A CA 1
ATOM 1048 C C . GLN A 1 131 ? 3.970 -10.046 9.587 1.00 69.81 131 GLN A C 1
ATOM 1050 O O . GLN A 1 131 ? 4.957 -9.665 10.213 1.00 69.81 131 GLN A O 1
ATOM 1055 N N . TYR A 1 132 ? 2.791 -9.428 9.659 1.00 62.91 132 TYR A N 1
ATOM 1056 C CA . TYR A 1 132 ? 2.518 -8.247 10.474 1.00 62.91 132 TYR A CA 1
ATOM 1057 C C . TYR A 1 132 ? 1.548 -8.528 11.632 1.00 62.91 132 TYR A C 1
ATOM 1059 O O . TYR A 1 132 ? 0.925 -7.599 12.143 1.00 62.91 132 TYR A O 1
ATOM 1067 N N . ASP A 1 133 ? 1.340 -9.788 12.022 1.00 57.44 133 ASP A N 1
ATOM 1068 C CA . ASP A 1 133 ? 0.731 -10.136 13.309 1.00 57.44 133 ASP A CA 1
ATOM 1069 C C . ASP A 1 133 ? 1.850 -10.345 14.332 1.00 57.44 133 ASP A C 1
ATOM 1071 O O . ASP A 1 133 ? 2.368 -11.443 14.518 1.00 57.44 133 ASP A O 1
ATOM 1075 N N . THR A 1 134 ? 2.230 -9.285 15.042 1.00 47.69 134 THR A N 1
ATOM 1076 C CA . THR A 1 134 ? 3.044 -9.390 16.260 1.00 47.69 134 THR A CA 1
ATOM 1077 C C . THR A 1 134 ? 2.197 -9.924 17.415 1.00 47.69 134 THR A C 1
ATOM 1079 O O . THR A 1 134 ? 2.031 -9.285 18.449 1.00 47.69 134 THR A O 1
ATOM 1082 N N . THR A 1 135 ? 1.652 -11.130 17.269 1.00 43.25 135 THR A N 1
ATOM 1083 C CA . THR A 1 135 ? 1.320 -11.944 18.438 1.00 43.25 135 THR A CA 1
ATOM 1084 C C . THR A 1 135 ? 2.571 -12.748 18.779 1.00 43.25 135 THR A C 1
ATOM 1086 O O . THR A 1 135 ? 2.973 -13.563 17.942 1.00 43.25 135 THR A O 1
ATOM 1089 N N . PRO A 1 136 ? 3.217 -12.552 19.946 1.00 37.91 136 PRO A N 1
ATOM 1090 C CA . PRO A 1 136 ? 4.297 -13.428 20.378 1.00 37.91 136 PRO A CA 1
ATOM 1091 C C . PRO A 1 136 ? 3.710 -14.828 20.555 1.00 37.91 136 PRO A C 1
ATOM 1093 O O . PRO A 1 136 ? 3.103 -15.155 21.574 1.00 37.91 136 PRO A O 1
ATOM 1096 N N . THR A 1 137 ? 3.832 -15.650 19.518 1.00 39.50 137 THR A N 1
ATOM 1097 C CA . THR A 1 137 ? 3.493 -17.062 19.603 1.00 39.50 137 THR A CA 1
ATOM 1098 C C . THR A 1 137 ? 4.627 -17.688 20.389 1.00 39.50 137 THR A C 1
ATOM 1100 O O . THR A 1 137 ? 5.699 -17.944 19.851 1.00 39.50 137 THR A O 1
ATOM 1103 N N . PHE A 1 138 ? 4.409 -17.876 21.689 1.00 44.91 138 PHE A N 1
ATOM 1104 C CA . PHE A 1 138 ? 5.206 -18.794 22.488 1.00 44.91 138 PHE A CA 1
ATOM 1105 C C . PHE A 1 138 ? 5.005 -20.182 21.867 1.00 44.91 138 PHE A C 1
ATOM 1107 O O . PHE A 1 138 ? 4.041 -20.886 22.166 1.00 44.91 138 PHE A O 1
ATOM 1114 N N . THR A 1 139 ? 5.867 -20.559 20.926 1.00 41.88 139 THR A N 1
ATOM 1115 C CA . THR A 1 139 ? 5.996 -21.943 20.483 1.00 41.88 139 THR A CA 1
ATOM 1116 C C . THR A 1 139 ? 6.528 -22.731 21.669 1.00 41.88 139 THR A C 1
ATOM 1118 O O . THR A 1 139 ? 7.732 -22.816 21.894 1.00 41.88 139 THR A O 1
ATOM 1121 N N . SER A 1 140 ? 5.606 -23.264 22.471 1.00 40.41 140 SER A N 1
ATOM 1122 C CA . SER A 1 140 ? 5.893 -24.337 23.410 1.00 40.41 140 SER A CA 1
ATOM 1123 C C . SER A 1 140 ? 6.356 -25.529 22.580 1.00 40.41 140 SER A C 1
ATOM 1125 O O . SER A 1 140 ? 5.562 -26.212 21.936 1.00 40.41 140 SER A O 1
ATOM 1127 N N . VAL A 1 141 ? 7.670 -25.722 22.541 1.00 49.59 141 VAL A N 1
ATOM 1128 C CA . VAL A 1 141 ? 8.270 -26.998 22.166 1.00 49.59 141 VAL A CA 1
ATOM 1129 C C . VAL A 1 141 ? 7.764 -28.051 23.158 1.00 49.59 141 VAL A C 1
ATOM 1131 O O . VAL A 1 141 ? 7.901 -27.844 24.368 1.00 49.59 141 VAL A O 1
ATOM 1134 N N . PRO A 1 142 ? 7.156 -29.158 22.702 1.00 42.56 142 PRO A N 1
ATOM 1135 C CA . PRO A 1 142 ? 6.879 -30.277 23.584 1.00 42.56 142 PRO A CA 1
ATOM 1136 C C . PRO A 1 142 ? 8.220 -30.901 23.986 1.00 42.56 142 PRO A C 1
ATOM 1138 O O . PRO A 1 142 ? 8.964 -31.400 23.144 1.00 42.56 142 PRO A O 1
ATOM 1141 N N . SER A 1 143 ? 8.536 -30.823 25.279 1.00 39.47 143 SER A N 1
ATOM 1142 C CA . SER A 1 143 ? 9.659 -31.536 25.884 1.00 39.47 143 SER A CA 1
ATOM 1143 C C . SER A 1 143 ? 9.379 -33.032 25.775 1.00 39.47 143 SER A C 1
ATOM 1145 O O . SER A 1 143 ? 8.472 -33.550 26.425 1.00 39.47 143 SER A O 1
ATOM 1147 N N . VAL A 1 144 ? 10.108 -33.712 24.894 1.00 42.41 144 VAL A N 1
ATOM 1148 C CA . VAL A 1 144 ? 10.061 -35.167 24.761 1.00 42.41 144 VAL A CA 1
ATOM 1149 C C . VAL A 1 144 ? 10.991 -35.734 25.829 1.00 42.41 144 VAL A C 1
ATOM 1151 O O . VAL A 1 144 ? 12.207 -35.712 25.669 1.00 42.41 144 VAL A O 1
ATOM 1154 N N . THR A 1 145 ? 10.438 -36.209 26.941 1.00 48.69 145 THR A N 1
ATOM 1155 C CA . THR A 1 145 ? 11.155 -37.089 27.870 1.00 48.69 145 THR A CA 1
ATOM 1156 C C . THR A 1 145 ? 10.886 -38.537 27.468 1.00 48.69 145 THR A C 1
ATOM 1158 O O . THR A 1 145 ? 9.719 -38.934 27.451 1.00 48.69 145 THR A O 1
ATOM 1161 N N . PRO A 1 146 ? 11.905 -39.356 27.169 1.00 43.94 146 PRO A N 1
ATOM 1162 C CA . PRO A 1 146 ? 11.749 -40.795 27.199 1.00 43.94 146 PRO A CA 1
ATOM 1163 C C . PRO A 1 146 ? 12.070 -41.302 28.611 1.00 43.94 146 PRO A C 1
ATOM 1165 O O . PRO A 1 146 ? 13.229 -41.367 29.014 1.00 43.94 146 PRO A O 1
ATOM 1168 N N . ASP A 1 147 ? 11.026 -41.671 29.351 1.00 42.00 147 ASP A N 1
ATOM 1169 C CA . ASP A 1 147 ? 11.113 -42.693 30.395 1.00 42.00 147 ASP A CA 1
ATOM 1170 C C . ASP A 1 147 ? 11.307 -44.055 29.717 1.00 42.00 147 ASP A C 1
ATOM 1172 O O . ASP A 1 147 ? 10.537 -44.373 28.814 1.00 42.00 147 ASP A O 1
ATOM 1176 N N . THR A 1 148 ? 12.290 -44.857 30.147 1.00 37.47 148 THR A N 1
ATOM 1177 C CA . THR A 1 148 ? 12.156 -46.313 30.405 1.00 37.47 148 THR A CA 1
ATOM 1178 C C . THR A 1 148 ? 13.424 -46.870 31.086 1.00 37.47 148 THR A C 1
ATOM 1180 O O . THR A 1 148 ? 14.470 -47.054 30.475 1.00 37.47 148 THR A O 1
ATOM 1183 N N . PHE A 1 149 ? 13.268 -47.102 32.390 1.00 38.78 149 PHE A N 1
ATOM 1184 C CA . PHE A 1 149 ? 13.721 -48.191 33.277 1.00 38.78 149 PHE A CA 1
ATOM 1185 C C . PHE A 1 149 ? 14.588 -49.368 32.731 1.00 38.78 149 PHE A C 1
ATOM 1187 O O . PHE A 1 149 ? 14.201 -50.020 31.767 1.00 38.78 149 PHE A O 1
ATOM 1194 N N . VAL A 1 150 ? 15.681 -49.730 33.442 1.00 37.47 150 VAL A N 1
ATOM 1195 C CA . VAL A 1 150 ? 15.897 -50.976 34.254 1.00 37.47 150 VAL A CA 1
ATOM 1196 C C . VAL A 1 150 ? 17.398 -51.240 34.534 1.00 37.47 150 VAL A C 1
ATOM 1198 O O . VAL A 1 150 ? 18.180 -51.409 33.604 1.00 37.47 150 VAL A O 1
ATOM 1201 N N . GLY A 1 151 ? 17.725 -51.455 35.823 1.00 31.39 151 GLY A N 1
ATOM 1202 C CA . GLY A 1 151 ? 18.737 -52.415 36.328 1.00 31.39 151 GLY A CA 1
ATOM 1203 C C . GLY A 1 151 ? 20.114 -51.834 36.700 1.00 31.39 151 GLY A C 1
ATOM 1204 O O . GLY A 1 151 ? 20.732 -51.178 35.880 1.00 31.39 151 GLY A O 1
ATOM 1205 N N . GLY A 1 152 ? 20.702 -52.044 37.885 1.00 29.39 152 GLY A N 1
ATOM 1206 C CA . GLY A 1 152 ? 20.335 -52.807 39.084 1.00 29.39 152 GLY A CA 1
ATOM 1207 C C . GLY A 1 152 ? 21.473 -52.788 40.136 1.00 29.39 152 GLY A C 1
ATOM 1208 O O . GLY A 1 152 ? 22.618 -52.525 39.778 1.00 29.39 152 GLY A O 1
ATOM 1209 N N . SER A 1 153 ? 21.121 -53.129 41.391 1.00 35.94 153 SER A N 1
ATOM 1210 C CA . SER A 1 153 ? 21.970 -53.531 42.552 1.00 35.94 153 SER A CA 1
ATOM 1211 C C . SER A 1 153 ? 22.859 -52.440 43.206 1.00 35.94 153 SER A C 1
ATOM 1213 O O . SER A 1 153 ? 23.455 -51.632 42.514 1.00 35.94 153 SER A O 1
ATOM 1215 N N . SER A 1 154 ? 23.042 -52.319 44.536 1.00 34.53 154 SER A N 1
ATOM 1216 C CA . SER A 1 154 ? 22.946 -53.278 45.660 1.00 34.53 154 SER A CA 1
ATOM 1217 C C . SER A 1 154 ? 23.000 -52.547 47.031 1.00 34.53 154 SER A C 1
ATOM 1219 O O . SER A 1 154 ? 23.640 -51.504 47.117 1.00 34.53 154 SER A O 1
ATOM 1221 N N . GLY A 1 155 ? 22.447 -53.171 48.092 1.00 29.38 155 GLY A N 1
ATOM 1222 C CA . GLY A 1 155 ? 22.734 -52.940 49.536 1.00 29.38 155 GLY A CA 1
ATOM 1223 C C . GLY A 1 155 ? 22.014 -51.753 50.206 1.00 29.38 155 GLY A C 1
ATOM 1224 O O . GLY A 1 155 ? 21.895 -50.703 49.600 1.00 29.38 155 GLY A O 1
ATOM 1225 N N . SER A 1 156 ? 21.516 -51.756 51.447 1.00 32.12 156 SER A N 1
ATOM 1226 C CA . SER A 1 156 ? 21.416 -52.708 52.570 1.00 32.12 156 SER A CA 1
ATOM 1227 C C . SER A 1 156 ? 20.593 -51.992 53.678 1.00 32.12 156 SER A C 1
ATOM 1229 O O . SER A 1 156 ? 20.791 -50.799 53.888 1.00 32.12 156 SER A O 1
ATOM 1231 N N . SER A 1 157 ? 19.659 -52.672 54.361 1.00 32.78 157 SER A N 1
ATOM 1232 C CA . SER A 1 157 ? 18.985 -52.221 55.618 1.00 32.78 157 SER A CA 1
ATOM 1233 C C . SER A 1 157 ? 19.818 -52.627 56.857 1.00 32.78 157 SER A C 1
ATOM 1235 O O . SER A 1 157 ? 20.826 -53.304 56.631 1.00 32.78 157 SER A O 1
ATOM 1237 N N . PRO A 1 158 ? 19.423 -52.394 58.143 1.00 46.44 158 PRO A N 1
ATOM 1238 C CA . PRO A 1 158 ? 18.299 -51.649 58.785 1.00 46.44 158 PRO A CA 1
ATOM 1239 C C . PRO A 1 158 ? 18.813 -50.616 59.856 1.00 46.44 158 PRO A C 1
ATOM 1241 O O . PRO A 1 158 ? 20.019 -50.456 59.966 1.00 46.44 158 PRO A O 1
ATOM 1244 N N . THR A 1 159 ? 18.047 -49.777 60.587 1.00 33.56 159 THR A N 1
ATOM 1245 C CA . THR A 1 159 ? 17.193 -50.058 61.780 1.00 33.56 159 THR A CA 1
ATOM 1246 C C . THR A 1 159 ? 16.429 -48.807 62.297 1.00 33.56 159 THR A C 1
ATOM 1248 O O . THR A 1 159 ? 16.948 -47.699 62.218 1.00 33.56 159 THR A O 1
ATOM 1251 N N . ASP A 1 160 ? 15.244 -49.050 62.877 1.00 31.41 160 ASP A N 1
ATOM 1252 C CA . ASP A 1 160 ? 14.508 -48.427 64.010 1.00 31.41 160 ASP A CA 1
ATOM 1253 C C . ASP A 1 160 ? 14.578 -46.925 64.400 1.00 31.41 160 ASP A C 1
ATOM 1255 O O . ASP A 1 160 ? 15.635 -46.386 64.710 1.00 31.41 160 ASP A O 1
ATOM 1259 N N . GLY A 1 161 ? 13.384 -46.337 64.640 1.00 30.31 161 GLY A N 1
ATOM 1260 C CA . GLY A 1 161 ? 13.122 -45.544 65.863 1.00 30.31 161 GLY A CA 1
ATOM 1261 C C . GLY A 1 161 ? 12.542 -44.111 65.764 1.00 30.31 161 GLY A C 1
ATOM 1262 O O . GLY A 1 161 ? 13.292 -43.155 65.653 1.00 30.31 161 GLY A O 1
ATOM 1263 N N . ILE A 1 162 ? 11.224 -43.982 66.013 1.00 33.75 162 ILE A N 1
ATOM 1264 C CA . ILE A 1 162 ? 10.557 -43.035 66.959 1.00 33.75 162 ILE A CA 1
ATOM 1265 C C . ILE A 1 162 ? 10.435 -41.502 66.656 1.00 33.75 162 ILE A C 1
ATOM 1267 O O . ILE A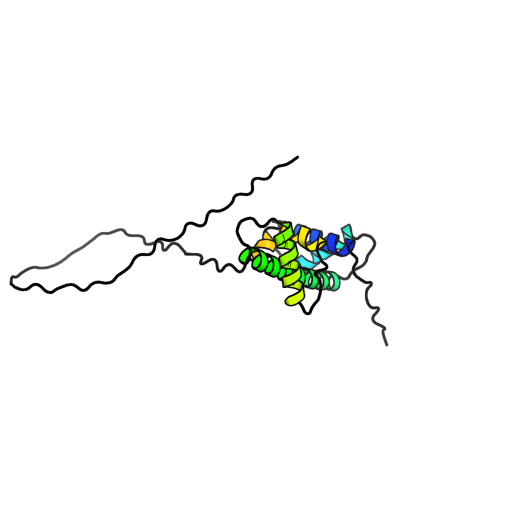 1 162 ? 11.410 -40.776 66.525 1.00 33.75 162 ILE A O 1
ATOM 1271 N N . SER A 1 163 ? 9.176 -41.024 66.785 1.00 34.66 163 SER A N 1
ATOM 1272 C CA . SER A 1 163 ? 8.667 -39.688 67.213 1.00 34.66 163 SER A CA 1
ATOM 1273 C C . SER A 1 163 ? 8.457 -38.506 66.239 1.00 34.66 163 SER A C 1
ATOM 1275 O O . SER A 1 163 ? 9.399 -37.889 65.760 1.00 34.66 163 SER A O 1
ATOM 1277 N N . GLY A 1 164 ? 7.193 -38.039 66.181 1.00 39.94 164 GLY A N 1
ATOM 1278 C CA . GLY A 1 164 ? 6.845 -36.603 66.239 1.00 39.94 164 GLY A CA 1
ATOM 1279 C C . GLY A 1 164 ? 6.171 -35.963 65.003 1.00 39.94 164 GLY A C 1
ATOM 1280 O O . GLY A 1 164 ? 6.738 -36.025 63.917 1.00 39.94 164 GLY A O 1
ATOM 1281 N N . PRO A 1 165 ? 5.002 -35.287 65.137 1.00 52.62 165 PRO A N 1
ATOM 1282 C CA . PRO A 1 165 ? 4.287 -34.650 64.028 1.00 52.62 165 PRO A CA 1
ATOM 1283 C C . PRO A 1 165 ? 4.652 -33.164 63.893 1.00 52.62 165 PRO A C 1
ATOM 1285 O O . PRO A 1 165 ? 4.573 -32.431 64.876 1.00 52.62 165 PRO A O 1
ATOM 1288 N N . LEU A 1 166 ? 4.939 -32.671 62.682 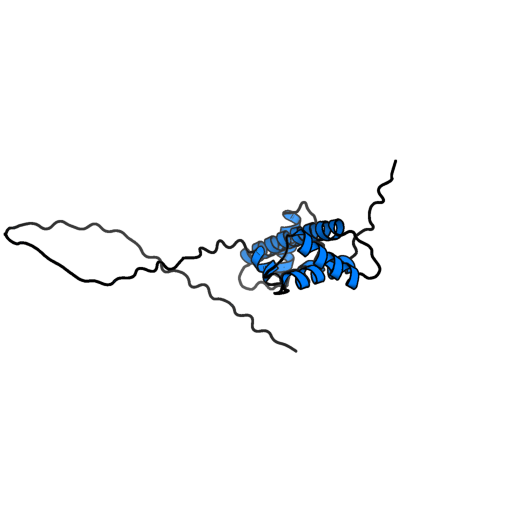1.00 41.34 166 LEU A N 1
ATOM 1289 C CA . LEU A 1 166 ? 5.034 -31.228 62.426 1.00 41.34 166 LEU A CA 1
ATOM 1290 C C . LEU A 1 166 ? 4.206 -30.798 61.205 1.00 41.34 166 LEU A C 1
ATOM 1292 O O . LEU A 1 166 ? 4.115 -31.479 60.188 1.00 41.34 166 LEU A O 1
ATOM 1296 N N . ARG A 1 167 ? 3.537 -29.661 61.399 1.00 43.72 167 ARG A N 1
ATOM 1297 C CA . ARG A 1 167 ? 2.422 -29.094 60.637 1.00 43.72 167 ARG A CA 1
ATOM 1298 C C . ARG A 1 167 ? 2.806 -28.554 59.250 1.00 43.72 167 ARG A C 1
ATOM 1300 O O . ARG A 1 167 ? 3.930 -28.125 59.019 1.00 43.72 167 ARG A O 1
ATOM 1307 N N . ARG A 1 168 ? 1.783 -28.480 58.386 1.00 43.91 168 ARG A N 1
ATOM 1308 C CA . ARG A 1 168 ? 1.685 -27.633 57.176 1.00 43.91 168 ARG A CA 1
ATOM 1309 C C . ARG A 1 168 ? 1.926 -26.146 57.483 1.00 43.91 168 ARG A C 1
ATOM 1311 O O . ARG A 1 168 ? 1.608 -25.698 58.586 1.00 43.91 168 ARG A O 1
ATOM 1318 N N . PRO A 1 169 ? 2.260 -25.366 56.442 1.00 49.22 169 PRO A N 1
ATOM 1319 C CA . PRO A 1 169 ? 1.341 -24.286 56.092 1.00 49.22 169 PRO A CA 1
ATOM 1320 C C . PRO A 1 169 ? 0.935 -24.256 54.612 1.00 49.22 169 PRO A C 1
ATOM 1322 O O . PRO A 1 169 ? 1.498 -24.930 53.751 1.00 49.22 169 PRO A O 1
ATOM 1325 N N . GLU A 1 170 ? -0.137 -23.500 54.395 1.00 41.78 170 GLU A N 1
ATOM 1326 C CA . GLU A 1 170 ? -0.928 -23.316 53.183 1.00 41.78 170 GLU A CA 1
ATOM 1327 C C . GLU A 1 170 ? -0.276 -22.394 52.145 1.00 41.78 170 GLU A C 1
ATOM 1329 O O . GLU A 1 170 ? 0.459 -21.467 52.477 1.00 41.78 170 GLU A O 1
ATOM 1334 N N . GLY A 1 171 ? -0.660 -22.606 50.884 1.00 33.66 171 GLY A N 1
ATOM 1335 C CA . GLY A 1 171 ? -0.486 -21.664 49.784 1.00 33.66 171 GLY A CA 1
ATOM 1336 C C . GLY A 1 171 ? -1.631 -21.800 48.776 1.00 33.66 171 GLY A C 1
ATOM 1337 O O . GLY A 1 171 ? -1.632 -22.709 47.951 1.00 33.66 171 GLY A O 1
ATOM 1338 N N . HIS A 1 172 ? -2.614 -20.904 48.910 1.00 39.66 172 HIS A N 1
ATOM 1339 C CA . HIS A 1 172 ? -3.564 -20.395 47.898 1.00 39.66 172 HIS A CA 1
ATOM 1340 C C . HIS A 1 172 ? -2.906 -20.209 46.503 1.00 39.66 172 HIS A C 1
ATOM 1342 O O . HIS A 1 172 ? -1.705 -19.988 46.434 1.00 39.66 172 HIS A O 1
ATOM 1348 N N . ASP A 1 173 ? -3.549 -20.194 45.329 1.00 44.44 173 ASP A N 1
ATOM 1349 C CA . ASP A 1 173 ? -4.946 -20.181 44.883 1.00 44.44 173 ASP A CA 1
ATOM 1350 C C . ASP A 1 173 ? -4.980 -20.590 43.385 1.00 44.44 173 ASP A C 1
ATOM 1352 O O . ASP A 1 173 ? -3.965 -20.602 42.687 1.00 44.44 173 ASP A O 1
ATOM 1356 N N . LYS A 1 174 ? -6.176 -20.892 42.882 1.00 48.12 174 LYS A N 1
ATOM 1357 C CA . LYS A 1 174 ? -6.534 -21.242 41.500 1.00 48.12 174 LYS A CA 1
ATOM 1358 C C . LYS A 1 174 ? -6.386 -20.054 40.538 1.00 48.12 174 LYS A C 1
ATOM 1360 O O . LYS A 1 174 ? -6.754 -18.940 40.885 1.00 48.12 174 LYS A O 1
ATOM 1365 N N . GLN A 1 175 ? -6.156 -20.337 39.248 1.00 39.84 175 GLN A N 1
ATOM 1366 C CA . GLN A 1 175 ? -7.001 -19.750 38.193 1.00 39.84 175 GLN A CA 1
ATOM 1367 C C . GLN A 1 175 ? -7.037 -20.590 36.905 1.00 39.84 175 GLN A C 1
ATOM 1369 O O . GLN A 1 175 ? -6.022 -20.915 36.297 1.00 39.84 175 GLN A O 1
ATOM 1374 N N . LYS A 1 176 ? -8.265 -20.951 36.505 1.00 41.69 176 LYS A N 1
ATOM 1375 C CA . LYS A 1 176 ? -8.621 -21.656 35.265 1.00 41.69 176 LYS A CA 1
ATOM 1376 C C . LYS A 1 176 ? -8.404 -20.744 34.052 1.00 41.69 176 LYS A C 1
ATOM 1378 O O . LYS A 1 176 ? -8.942 -19.639 34.006 1.00 41.69 176 LYS A O 1
ATOM 1383 N N . GLY A 1 177 ? -7.696 -21.254 33.045 1.00 38.03 177 GLY A N 1
ATOM 1384 C CA . GLY A 1 177 ? -7.516 -20.600 31.749 1.00 38.03 177 GLY A CA 1
ATOM 1385 C C . GLY A 1 177 ? -8.835 -20.406 30.991 1.00 38.03 177 GLY A C 1
ATOM 1386 O O . GLY A 1 177 ? -9.667 -21.312 30.902 1.00 38.03 177 GLY A O 1
ATOM 1387 N N . LYS A 1 178 ? -9.018 -19.207 30.431 1.00 44.97 178 LYS A N 1
ATOM 1388 C CA . LYS A 1 178 ? -10.123 -18.865 29.527 1.00 44.97 178 LYS A CA 1
ATOM 1389 C C . LYS A 1 178 ? -9.842 -19.463 28.143 1.00 44.97 178 LYS A C 1
ATOM 1391 O O . LYS A 1 178 ? -8.802 -19.197 27.549 1.00 44.97 178 LYS A O 1
ATOM 1396 N N . LYS A 1 179 ? -10.775 -20.273 27.632 1.00 39.31 179 LYS A N 1
ATOM 1397 C CA . LYS A 1 179 ? -10.745 -20.817 26.266 1.00 39.31 179 LYS A CA 1
ATOM 1398 C C . LYS A 1 179 ? -10.992 -19.691 25.257 1.00 39.31 179 LYS A C 1
ATOM 1400 O O . LYS A 1 179 ? -12.031 -19.041 25.315 1.00 39.31 179 LYS A O 1
ATOM 1405 N N . ILE A 1 180 ? -10.065 -19.495 24.321 1.00 43.44 180 ILE A N 1
ATOM 1406 C CA . ILE A 1 180 ? -10.273 -18.648 23.140 1.00 43.44 180 ILE A CA 1
ATOM 1407 C C . ILE A 1 180 ? -11.091 -19.449 22.123 1.00 43.44 180 ILE A C 1
ATOM 1409 O O . ILE A 1 180 ? -10.670 -20.513 21.669 1.00 43.44 180 ILE A O 1
ATOM 1413 N N . VAL A 1 181 ? -12.271 -18.940 21.774 1.00 41.25 181 VAL A N 1
ATOM 1414 C CA . VAL A 1 181 ? -13.122 -19.494 20.717 1.00 41.25 181 VAL A CA 1
ATOM 1415 C C . VAL A 1 181 ? -12.619 -18.959 19.375 1.00 41.25 181 VAL A C 1
ATOM 1417 O O . VAL A 1 181 ? -12.709 -17.765 19.105 1.00 41.25 181 VAL A O 1
ATOM 1420 N N . LYS A 1 182 ? -12.073 -19.841 18.529 1.00 43.34 182 LYS A N 1
ATOM 1421 C CA . LYS A 1 182 ? -11.775 -19.539 17.120 1.00 43.34 182 LYS A CA 1
ATOM 1422 C C . LYS A 1 182 ? -13.092 -19.417 16.353 1.00 43.34 182 LYS A C 1
ATOM 1424 O O . LYS A 1 182 ? -13.793 -20.412 16.182 1.00 43.34 182 LYS A O 1
ATOM 1429 N N . ILE A 1 183 ? -13.412 -18.221 15.867 1.00 40.31 183 ILE A N 1
ATOM 1430 C CA . ILE A 1 183 ? -14.510 -18.019 14.917 1.00 40.31 183 ILE A CA 1
ATOM 1431 C C . ILE A 1 183 ? -14.014 -18.469 13.537 1.00 40.31 183 ILE A C 1
ATOM 1433 O O . ILE A 1 183 ? -13.053 -17.923 12.997 1.00 40.31 183 ILE A O 1
ATOM 1437 N N . ARG A 1 184 ? -14.644 -19.513 12.992 1.00 37.06 184 ARG A N 1
ATOM 1438 C CA . ARG A 1 184 ? -14.390 -20.050 11.651 1.00 37.06 184 ARG A CA 1
ATOM 1439 C C . ARG A 1 184 ? -15.272 -19.303 10.655 1.00 37.06 184 ARG A C 1
ATOM 1441 O O . ARG A 1 184 ? -16.486 -19.463 10.686 1.00 37.06 184 ARG A O 1
ATOM 1448 N N . ILE A 1 185 ? -14.670 -18.519 9.764 1.00 43.44 185 ILE A N 1
ATOM 1449 C CA . ILE A 1 185 ? -15.375 -17.958 8.608 1.00 43.44 185 ILE A CA 1
ATOM 1450 C C . ILE A 1 185 ? -15.474 -19.068 7.556 1.00 43.44 185 ILE A C 1
ATOM 1452 O O . ILE A 1 185 ? -14.465 -19.494 6.997 1.00 43.44 185 ILE A O 1
ATOM 1456 N N . GLN A 1 186 ? -16.682 -19.590 7.340 1.00 35.22 186 GLN A N 1
ATOM 1457 C CA . GLN A 1 186 ? -16.991 -20.373 6.146 1.00 35.22 186 GLN A CA 1
ATOM 1458 C C . GLN A 1 186 ? -17.315 -19.409 5.006 1.00 35.22 186 GLN A C 1
ATOM 1460 O O . GLN A 1 186 ? -18.153 -18.520 5.156 1.00 35.22 186 GLN A O 1
ATOM 1465 N N . GLY A 1 187 ? -16.627 -19.594 3.880 1.00 39.78 187 GLY A N 1
ATOM 1466 C CA . GLY A 1 187 ? -16.920 -18.901 2.636 1.00 39.78 187 GLY A CA 1
ATOM 1467 C C . GLY A 1 187 ? -18.317 -19.243 2.132 1.00 39.78 187 GLY A C 1
ATOM 1468 O O . GLY A 1 187 ? -18.773 -20.383 2.243 1.00 39.78 187 GLY A O 1
ATOM 1469 N N . ARG A 1 188 ? -18.986 -18.248 1.556 1.00 39.59 188 ARG A N 1
ATOM 1470 C CA . ARG A 1 188 ? -20.212 -18.453 0.796 1.00 39.59 188 ARG A CA 1
ATOM 1471 C C . ARG A 1 188 ? -20.056 -17.750 -0.543 1.00 39.59 188 ARG A C 1
ATOM 1473 O O . ARG A 1 188 ? -20.048 -16.527 -0.610 1.00 39.59 188 ARG A O 1
ATOM 1480 N N . SER A 1 189 ? -19.857 -18.571 -1.567 1.00 36.25 189 SER A N 1
ATOM 1481 C CA . SER A 1 189 ? -19.998 -18.199 -2.969 1.00 36.25 189 SER A CA 1
ATOM 1482 C C . SER A 1 189 ? -21.471 -17.928 -3.248 1.00 36.25 189 SER A C 1
ATOM 1484 O O . SER A 1 189 ? -22.307 -18.740 -2.844 1.00 36.25 189 SER A O 1
ATOM 1486 N N . LEU A 1 190 ? -21.755 -16.839 -3.954 1.00 38.69 190 LEU A N 1
ATOM 1487 C CA . LEU A 1 190 ? -22.726 -16.781 -5.044 1.00 38.69 190 LEU A CA 1
ATOM 1488 C C . LEU A 1 190 ? -22.130 -15.874 -6.120 1.00 38.69 190 LEU A C 1
ATOM 1490 O O . LEU A 1 190 ? -21.665 -14.777 -5.741 1.00 38.69 190 LEU A O 1
#

pLDDT: mean 72.18, std 24.37, range [29.38, 97.12]

Secondary structure (DSSP, 8-state):
-----PPPPPPHHHHHHHHHHHHHHHH-GGGGS---HHHHHHHHHHHHHHHHSS----HHHHHHHHHHHHHHHHHHHHHHHHHHHHPPTT--HHHHHHHHHHHHHHHTTTPPP--HHHHHHHTT-HHHHHHT-------------------------------------------PPPPP----------

Sequence (190 aa):
MSSQKRGSNWSYNEDVFLCNSWVSISEDGAVGINQAGDSFWSRVHMLFCQKANTVVRTREAVESRFKVINNQCSLWKGSLQKANATQRSGSNLIDVTMAAKTIFVNDNRDKAFKFDHAWHILQACLKWYQQYDTTPTFTSVPSVTPDTFVGGSSGSSPTDGISGPLRRPEGHDKQKGKKIVKIRIQGRSL

Foldseek 3Di:
DDDPPDFDDDDPVLLLQLLLLLLVLVPPPVVPDDDDPVVSLVSSQVSSCVRVVPDDDDSVRSVVVVVVLLVLLLLLVVLLVVLVVPDDPPDDPVSSNVSSQVSSCVVPVNDGRDNPSSNVSQCVRPVSVVVSPPPPPPPPDPPDDDDDDDDDDDDDDDDDDDDDDDDDDDDDDDDDDDDDDDDDDDDDDD

Radius of gyration: 29.24 Å; chains: 1; bounding box: 47×73×88 Å

Organism: NCBI:txid186058